Protein AF-A0A7J4DRI8-F1 (afdb_monomer_lite)

pLDDT: mean 94.23, std 5.05, range [53.59, 98.75]

Secondary structure (DSSP, 8-state):
--S-HHHHHTTS--EEEGGGGGT---SEEEE-SHHHHHHHHHTTHHHHSEEEETT---EEGGGHHHHSSHHHH-SSTTS--GGGEEE---TT-SEEEEEEE-HHHHHHHHHHHHHH-GGGGT--HHHHHHHHSGGGSEEEEEEEPSS--EEEGGGSGGGS-TT--HHHHHHHHHHHHT--SEEEE-S---S-SSSB---TTTTSTTS--TTSBPPPTHHHHHHHHHHHHHTTTSEEEEEESS---TT-SSSS--GGGTT-TTEEEEEHHHHHHHH--

Radius of gyration: 20.34 Å; chains: 1; bounding box: 46×42×57 Å

Structure (mmCIF, N/CA/C/O backbone):
data_AF-A0A7J4DRI8-F1
#
_entry.id   AF-A0A7J4DRI8-F1
#
loop_
_atom_site.group_PDB
_atom_site.id
_atom_site.type_symbol
_atom_site.label_atom_id
_atom_site.label_alt_id
_atom_site.label_comp_id
_atom_site.label_asym_id
_atom_site.label_entity_id
_atom_site.label_seq_id
_atom_site.pdbx_PDB_ins_code
_atom_site.Cartn_x
_atom_site.Cartn_y
_atom_site.Cartn_z
_atom_site.occupancy
_atom_site.B_iso_or_equiv
_atom_site.auth_seq_id
_atom_site.auth_comp_id
_atom_site.auth_asym_id
_atom_site.auth_atom_id
_atom_site.pdbx_PDB_model_num
ATOM 1 N N . MET A 1 1 ? 3.722 -10.458 14.904 1.00 53.59 1 MET A N 1
ATOM 2 C CA . MET A 1 1 ? 2.577 -9.525 14.984 1.00 53.59 1 MET A CA 1
ATOM 3 C C . MET A 1 1 ? 2.029 -9.542 16.410 1.00 53.59 1 MET A C 1
ATOM 5 O O . MET A 1 1 ? 2.140 -10.585 17.037 1.00 53.59 1 MET A O 1
ATOM 9 N N . LYS A 1 2 ? 1.518 -8.424 16.953 1.00 72.12 2 LYS A N 1
ATOM 10 C CA . LYS A 1 2 ? 0.945 -8.369 18.323 1.00 72.12 2 LYS A CA 1
ATOM 11 C C . LYS A 1 2 ? -0.463 -8.992 18.431 1.00 72.12 2 LYS A C 1
ATOM 13 O O . LYS A 1 2 ? -0.984 -9.104 19.532 1.00 72.12 2 LYS A O 1
ATOM 18 N N . TYR A 1 3 ? -1.051 -9.379 17.303 1.00 82.75 3 TYR A N 1
ATOM 19 C CA . TYR A 1 3 ? -2.418 -9.878 17.188 1.00 82.75 3 TYR A CA 1
ATOM 20 C C . TYR A 1 3 ? -2.408 -11.309 16.642 1.00 82.75 3 TYR A C 1
ATOM 22 O O . TYR A 1 3 ? -1.589 -11.617 15.770 1.00 82.75 3 TYR A O 1
ATOM 30 N N . ASP A 1 4 ? -3.314 -12.154 17.131 1.00 89.00 4 ASP A N 1
ATOM 31 C CA . ASP A 1 4 ? -3.589 -13.468 16.547 1.00 89.00 4 ASP A CA 1
ATOM 32 C C . ASP A 1 4 ? -4.646 -13.298 15.452 1.00 89.00 4 ASP A C 1
ATOM 34 O O . ASP A 1 4 ? -5.850 -13.277 15.699 1.00 89.00 4 ASP A O 1
ATOM 38 N N . LEU A 1 5 ? -4.179 -13.104 14.219 1.00 91.44 5 LEU A N 1
ATOM 39 C CA . LEU A 1 5 ? -5.068 -12.851 13.089 1.00 91.44 5 LEU A CA 1
ATOM 40 C C . LEU A 1 5 ? -5.972 -14.041 12.769 1.00 91.44 5 LEU A C 1
ATOM 42 O O . LEU A 1 5 ? -7.093 -13.828 12.319 1.00 91.44 5 LEU A O 1
ATOM 46 N N . ALA A 1 6 ? -5.513 -15.274 13.006 1.00 92.62 6 ALA A N 1
ATOM 47 C CA . ALA A 1 6 ? -6.321 -16.461 12.753 1.00 92.62 6 ALA A CA 1
ATOM 48 C C . ALA A 1 6 ? -7.507 -16.528 13.718 1.00 92.62 6 ALA A C 1
ATOM 50 O O . ALA A 1 6 ? -8.620 -16.837 13.298 1.00 92.62 6 ALA A O 1
ATOM 51 N N . GLU A 1 7 ? -7.279 -16.178 14.984 1.00 91.88 7 GLU A N 1
ATOM 52 C CA . GLU A 1 7 ? -8.345 -16.066 15.973 1.00 91.88 7 GLU A CA 1
ATOM 53 C C . GLU A 1 7 ? -9.316 -14.930 15.632 1.00 91.88 7 GLU A C 1
ATOM 55 O O . GLU A 1 7 ? -10.520 -15.108 15.734 1.00 91.88 7 GLU A O 1
ATOM 60 N N . ILE A 1 8 ? -8.846 -13.766 15.189 1.00 91.38 8 ILE A N 1
ATOM 61 C CA . ILE A 1 8 ? -9.746 -12.636 14.888 1.00 91.38 8 ILE A CA 1
ATOM 62 C C . ILE A 1 8 ? -10.597 -12.909 13.642 1.00 91.38 8 ILE A C 1
ATOM 64 O O . ILE A 1 8 ? -11.777 -12.564 13.609 1.00 91.38 8 ILE A O 1
ATOM 68 N N . HIS A 1 9 ? -10.017 -13.552 12.628 1.00 93.94 9 HIS A N 1
ATOM 69 C CA . HIS A 1 9 ? -10.683 -13.836 11.354 1.00 93.94 9 HIS A CA 1
ATOM 70 C C . HIS A 1 9 ? -11.923 -14.739 11.515 1.00 93.94 9 HIS A C 1
ATOM 72 O O . HIS A 1 9 ? -12.806 -14.744 10.665 1.00 93.94 9 HIS A O 1
ATOM 78 N N . GLN A 1 10 ? -12.072 -15.454 12.635 1.00 93.94 10 GLN A N 1
ATOM 79 C CA . GLN A 1 10 ? -13.291 -16.230 12.894 1.00 93.94 10 GLN A CA 1
ATOM 80 C C . GLN A 1 10 ? -14.537 -15.357 13.162 1.00 93.94 10 GLN A C 1
ATOM 82 O O . GLN A 1 10 ? -15.655 -15.865 13.094 1.00 93.94 10 GLN A O 1
ATOM 87 N N . PHE A 1 11 ? -14.363 -14.064 13.469 1.00 94.44 11 PHE A N 1
ATOM 88 C CA . PHE A 1 11 ? -15.454 -13.151 13.839 1.00 94.44 11 PHE A CA 1
ATOM 89 C C . PHE A 1 11 ? -15.935 -12.248 12.698 1.00 94.44 11 PHE A C 1
ATOM 91 O O . PHE A 1 11 ? -16.949 -11.569 12.843 1.00 94.44 11 PHE A O 1
ATOM 98 N N . GLY A 1 12 ? -15.238 -12.219 11.563 1.00 95.19 12 GLY A N 1
ATOM 99 C CA . GLY A 1 12 ? -15.602 -11.366 10.439 1.00 95.19 12 GLY A CA 1
ATOM 100 C C . GLY A 1 12 ? -14.539 -11.352 9.352 1.00 95.19 12 GLY A C 1
ATOM 101 O O . GLY A 1 12 ? -13.451 -11.892 9.534 1.00 95.19 12 GLY A O 1
ATOM 102 N N . LYS A 1 13 ? -14.861 -10.710 8.226 1.00 97.44 13 LYS A N 1
ATOM 103 C CA . LYS A 1 13 ? -13.933 -10.596 7.100 1.00 97.44 13 LYS A CA 1
ATOM 104 C C . LYS A 1 13 ? -12.725 -9.732 7.446 1.00 97.44 13 LYS A C 1
ATOM 106 O O . LYS A 1 13 ? -12.847 -8.713 8.129 1.00 97.44 13 LYS A O 1
ATOM 111 N N . MET A 1 14 ? -11.569 -10.094 6.908 1.00 97.50 14 MET A N 1
ATOM 112 C CA . MET A 1 14 ? -10.313 -9.390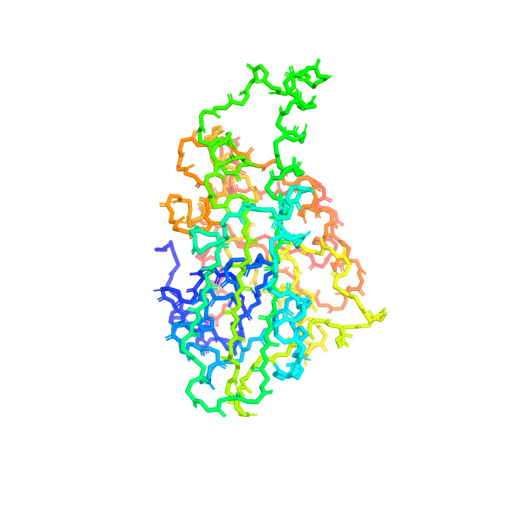 7.098 1.00 97.50 14 MET A CA 1
ATOM 113 C C . MET A 1 14 ? -9.855 -8.717 5.806 1.00 97.50 14 MET A C 1
ATOM 115 O O . MET A 1 14 ? -9.620 -9.368 4.793 1.00 97.50 14 MET A O 1
ATOM 119 N N . TYR A 1 15 ? -9.659 -7.401 5.876 1.00 98.31 15 TYR A N 1
ATOM 120 C CA . TYR A 1 15 ? -9.046 -6.608 4.816 1.00 98.31 15 TYR A CA 1
ATOM 121 C C . TYR A 1 15 ? -7.652 -6.188 5.271 1.00 98.31 15 TYR A C 1
ATOM 123 O O . TYR A 1 15 ? -7.491 -5.507 6.284 1.00 98.31 15 TYR A O 1
ATOM 131 N N . GLY A 1 16 ? -6.639 -6.631 4.534 1.00 96.88 16 GLY A N 1
ATOM 132 C CA . GLY A 1 16 ? -5.239 -6.350 4.819 1.00 96.88 16 GLY A CA 1
ATOM 133 C C . GLY A 1 16 ? -4.619 -5.394 3.818 1.00 96.88 16 GLY A C 1
ATOM 134 O O . GLY A 1 16 ? -5.166 -5.169 2.742 1.00 96.88 16 GLY A O 1
ATOM 135 N N . CYS A 1 17 ? -3.440 -4.859 4.133 1.00 96.00 17 CYS A N 1
ATOM 136 C CA . CYS A 1 17 ? -2.741 -3.973 3.208 1.00 96.00 17 CYS A CA 1
ATOM 137 C C . CYS A 1 17 ? -1.248 -4.279 3.044 1.00 96.00 17 CYS A C 1
ATOM 139 O O . CYS A 1 17 ? -0.559 -4.641 4.003 1.00 96.00 17 CYS A O 1
ATOM 141 N N . ASN A 1 18 ? -0.745 -4.057 1.825 1.00 94.44 18 ASN A N 1
ATOM 142 C CA . ASN A 1 18 ? 0.654 -4.161 1.418 1.00 94.44 18 ASN A CA 1
ATOM 143 C C . ASN A 1 18 ? 1.316 -5.466 1.906 1.00 94.44 18 ASN A C 1
ATOM 145 O O . ASN A 1 18 ? 0.883 -6.544 1.520 1.00 94.44 18 ASN A O 1
ATOM 149 N N . ALA A 1 19 ? 2.348 -5.394 2.757 1.00 95.25 19 ALA A N 1
ATOM 150 C CA . ALA A 1 19 ? 3.163 -6.542 3.168 1.00 95.25 19 ALA A CA 1
ATOM 151 C C . ALA A 1 19 ? 2.476 -7.554 4.101 1.00 95.25 19 ALA A C 1
ATOM 153 O O . ALA A 1 19 ? 3.106 -8.548 4.460 1.00 95.25 19 ALA A O 1
ATOM 154 N N . MET A 1 20 ? 1.200 -7.359 4.449 1.00 94.81 20 MET A N 1
ATOM 155 C CA . MET A 1 20 ? 0.454 -8.301 5.290 1.00 94.81 20 MET A CA 1
ATOM 156 C C . MET A 1 20 ? 0.463 -9.738 4.758 1.00 94.81 20 MET A C 1
ATOM 158 O O . MET A 1 20 ? 0.608 -10.670 5.547 1.00 94.81 20 MET A O 1
ATOM 162 N N . TYR A 1 21 ? 0.431 -9.905 3.430 1.00 95.56 21 TYR A N 1
ATOM 163 C CA . TYR A 1 21 ? 0.471 -11.207 2.747 1.00 95.56 21 TYR A CA 1
ATOM 164 C C . TYR A 1 21 ? 1.668 -12.094 3.126 1.00 95.56 21 TYR A C 1
ATOM 166 O O . TYR A 1 21 ? 1.635 -13.303 2.913 1.00 95.56 21 TYR A O 1
ATOM 174 N N . ARG A 1 22 ? 2.743 -11.501 3.663 1.00 95.00 22 ARG A N 1
ATOM 175 C CA . ARG A 1 22 ? 3.954 -12.224 4.076 1.00 95.00 22 ARG A CA 1
ATOM 176 C C . ARG A 1 22 ? 3.734 -13.057 5.334 1.00 95.00 22 ARG A C 1
ATOM 178 O O . ARG A 1 22 ? 4.410 -14.065 5.505 1.00 95.00 22 ARG A O 1
ATOM 185 N N . ASP A 1 23 ? 2.802 -12.634 6.186 1.00 92.81 23 ASP A N 1
ATOM 186 C CA . ASP A 1 23 ? 2.514 -13.285 7.464 1.00 92.81 23 ASP A CA 1
ATOM 187 C C . ASP A 1 23 ? 1.133 -13.948 7.483 1.00 92.81 23 ASP A C 1
ATOM 189 O O . ASP A 1 23 ? 0.918 -14.903 8.229 1.00 92.81 23 ASP A O 1
ATOM 193 N N . TYR A 1 24 ? 0.179 -13.415 6.714 1.00 94.81 24 TYR A N 1
ATOM 194 C CA . TYR A 1 24 ? -1.213 -13.839 6.764 1.00 94.81 24 TYR A CA 1
ATOM 195 C C . TYR A 1 24 ? -1.956 -13.525 5.465 1.00 94.81 24 TYR A C 1
ATOM 197 O O . TYR A 1 24 ? -1.719 -12.487 4.851 1.00 94.81 24 TYR A O 1
ATOM 205 N N . ALA A 1 25 ? -2.892 -14.393 5.080 1.00 96.25 25 ALA A N 1
ATOM 206 C CA . ALA A 1 25 ? -3.758 -14.199 3.920 1.00 96.25 25 ALA A CA 1
ATOM 207 C C . ALA A 1 25 ? -5.131 -13.649 4.366 1.00 96.25 25 ALA A C 1
ATOM 209 O O . ALA A 1 25 ? -5.961 -14.429 4.838 1.00 96.25 25 ALA A O 1
ATOM 210 N N . PRO A 1 26 ? -5.373 -12.324 4.285 1.00 97.19 26 PRO A N 1
ATOM 211 C CA . PRO A 1 26 ? -6.706 -11.747 4.487 1.00 97.19 26 PRO A CA 1
ATOM 212 C C . PRO A 1 26 ? -7.677 -12.151 3.362 1.00 97.19 26 PRO A C 1
ATOM 214 O O . PRO A 1 26 ? -7.239 -12.566 2.287 1.00 97.19 26 PRO A O 1
ATOM 217 N N . ASP A 1 27 ? -8.984 -11.943 3.561 1.00 98.50 27 ASP A N 1
ATOM 218 C CA . ASP A 1 27 ? -9.993 -12.133 2.503 1.00 98.50 27 ASP A CA 1
ATOM 219 C C . ASP A 1 27 ? -9.738 -11.237 1.290 1.00 98.50 27 ASP A C 1
ATOM 221 O O . ASP A 1 27 ? -10.006 -11.632 0.156 1.00 98.50 27 ASP A O 1
ATOM 225 N N . ALA A 1 28 ? -9.219 -10.031 1.530 1.00 98.50 28 ALA A N 1
ATOM 226 C CA . ALA A 1 28 ? -8.784 -9.110 0.493 1.00 98.50 28 ALA A CA 1
ATOM 227 C C . ALA A 1 28 ? -7.504 -8.374 0.902 1.00 98.50 28 ALA A C 1
ATOM 229 O O . ALA A 1 28 ? -7.372 -7.897 2.033 1.00 98.50 28 ALA A O 1
ATOM 230 N N . LEU A 1 29 ? -6.569 -8.241 -0.039 1.00 98.69 29 LEU A N 1
ATOM 231 C CA . LEU A 1 29 ? -5.332 -7.486 0.141 1.00 98.69 29 LEU A CA 1
ATOM 232 C C . LEU A 1 29 ? -5.334 -6.219 -0.720 1.00 98.69 29 LEU A C 1
ATOM 234 O O . LEU A 1 29 ? -5.434 -6.282 -1.941 1.00 98.69 29 LEU A O 1
ATOM 238 N N . ILE A 1 30 ? -5.158 -5.062 -0.093 1.00 98.44 30 ILE A N 1
ATOM 239 C CA . ILE A 1 30 ? -5.048 -3.778 -0.784 1.00 98.44 30 ILE A CA 1
ATOM 240 C C . ILE A 1 30 ? -3.584 -3.384 -0.893 1.00 98.44 30 ILE A C 1
ATOM 242 O O . ILE A 1 30 ? -2.864 -3.380 0.105 1.00 98.44 30 ILE A O 1
ATOM 246 N N . CYS A 1 31 ? -3.133 -3.007 -2.082 1.00 97.75 31 CYS A N 1
ATOM 247 C CA . CYS A 1 31 ? -1.756 -2.583 -2.281 1.00 97.75 31 CYS A CA 1
ATOM 248 C C . CYS A 1 31 ? -1.685 -1.331 -3.152 1.00 97.75 31 CYS A C 1
ATOM 250 O O . CYS A 1 31 ? -2.352 -1.244 -4.178 1.00 97.75 31 CYS A O 1
ATOM 252 N N . VAL A 1 32 ? -0.892 -0.349 -2.721 1.00 96.19 32 VAL A N 1
ATOM 253 C CA . VAL A 1 32 ? -0.817 0.968 -3.388 1.00 96.19 32 VAL A CA 1
ATOM 254 C C . VAL A 1 32 ? 0.588 1.369 -3.810 1.00 96.19 32 VAL A C 1
ATOM 256 O O . VAL A 1 32 ? 0.739 2.305 -4.587 1.00 96.19 32 VAL A O 1
ATOM 259 N N . ASP A 1 33 ? 1.611 0.706 -3.270 1.00 93.19 33 ASP A N 1
ATOM 260 C CA . ASP A 1 33 ? 3.002 0.972 -3.613 1.00 93.19 33 ASP A CA 1
ATOM 261 C C . ASP A 1 33 ? 3.399 0.111 -4.812 1.00 93.19 33 ASP A C 1
ATOM 263 O O . ASP A 1 33 ? 3.374 -1.118 -4.709 1.00 93.19 33 ASP A O 1
ATOM 267 N N . ASP A 1 34 ? 3.825 0.736 -5.911 1.00 94.31 34 ASP A N 1
ATOM 268 C CA . ASP A 1 34 ? 4.192 0.087 -7.179 1.00 94.31 34 ASP A CA 1
ATOM 269 C C . ASP A 1 34 ? 4.990 -1.201 -6.965 1.00 94.31 34 ASP A C 1
ATOM 271 O O . ASP A 1 34 ? 4.554 -2.307 -7.288 1.00 94.31 34 ASP A O 1
ATOM 275 N N . ARG A 1 35 ? 6.144 -1.074 -6.305 1.00 93.62 35 ARG A N 1
ATOM 276 C CA . ARG A 1 35 ? 7.058 -2.194 -6.047 1.00 93.62 35 ARG A CA 1
ATOM 277 C C . ARG A 1 35 ? 6.405 -3.303 -5.225 1.00 93.62 35 ARG A C 1
ATOM 279 O O . ARG A 1 35 ? 6.701 -4.473 -5.449 1.00 93.62 35 ARG A O 1
ATOM 286 N N . MET A 1 36 ? 5.543 -2.951 -4.273 1.00 95.75 36 MET A N 1
ATOM 287 C CA . MET A 1 36 ? 4.858 -3.926 -3.429 1.00 95.75 36 MET A CA 1
ATOM 288 C C . MET A 1 36 ? 3.797 -4.688 -4.226 1.00 95.75 36 MET A C 1
ATOM 290 O O . MET A 1 36 ? 3.728 -5.905 -4.098 1.00 95.75 36 MET A O 1
ATOM 294 N N . MET A 1 37 ? 3.044 -4.018 -5.105 1.00 97.69 37 MET A N 1
ATOM 295 C CA . MET A 1 37 ? 2.049 -4.672 -5.966 1.00 97.69 37 MET A CA 1
ATOM 296 C C . MET A 1 37 ? 2.707 -5.741 -6.844 1.00 97.69 37 MET A C 1
ATOM 298 O O . MET A 1 37 ? 2.262 -6.890 -6.885 1.00 97.69 37 MET A O 1
ATOM 302 N N . HIS A 1 38 ? 3.838 -5.397 -7.468 1.00 97.94 38 HIS A N 1
ATOM 303 C CA . HIS A 1 38 ? 4.623 -6.350 -8.252 1.00 97.94 38 HIS A CA 1
ATOM 304 C C . HIS A 1 38 ? 5.159 -7.507 -7.396 1.00 97.94 38 HIS A C 1
ATOM 306 O O . HIS A 1 38 ? 5.039 -8.658 -7.804 1.00 97.94 38 HIS A O 1
ATOM 312 N N . GLN A 1 39 ? 5.672 -7.247 -6.188 1.00 96.62 39 GLN A N 1
ATOM 313 C CA . GLN A 1 39 ? 6.131 -8.309 -5.279 1.00 96.62 39 GLN A CA 1
ATOM 314 C C . GLN A 1 39 ? 5.019 -9.270 -4.858 1.00 96.62 39 GLN A C 1
ATOM 316 O O . GLN A 1 39 ? 5.234 -10.484 -4.847 1.00 96.62 39 GLN A O 1
ATOM 321 N N . VAL A 1 40 ? 3.839 -8.744 -4.516 1.00 98.12 40 VAL A N 1
ATOM 322 C CA . VAL A 1 40 ? 2.671 -9.566 -4.184 1.00 98.12 40 VAL A CA 1
ATOM 323 C C . VAL A 1 40 ? 2.327 -10.451 -5.378 1.00 98.12 40 VAL A C 1
ATOM 325 O O . VAL A 1 40 ? 2.195 -11.663 -5.219 1.00 98.12 40 VAL A O 1
ATOM 328 N N . TYR A 1 41 ? 2.260 -9.888 -6.586 1.00 98.38 41 TYR A N 1
ATOM 329 C CA . TYR A 1 41 ? 1.931 -10.666 -7.779 1.00 98.38 41 TYR A CA 1
ATOM 330 C C . TYR A 1 41 ? 2.981 -11.741 -8.084 1.00 98.38 41 TYR A C 1
ATOM 332 O O . TYR A 1 41 ? 2.642 -12.899 -8.315 1.00 98.38 41 TYR A O 1
ATOM 340 N N . TRP A 1 42 ? 4.268 -11.389 -8.043 1.00 97.75 42 TRP A N 1
ATOM 341 C CA . TRP A 1 42 ? 5.367 -12.314 -8.340 1.00 97.75 42 TRP A CA 1
ATOM 342 C C . TRP A 1 42 ? 5.483 -13.463 -7.340 1.00 97.75 42 TRP A C 1
ATOM 344 O O . TRP A 1 42 ? 6.036 -14.505 -7.678 1.00 97.75 42 TRP A O 1
ATOM 354 N N . SER A 1 43 ? 4.941 -13.305 -6.131 1.00 96.94 43 SER A N 1
ATOM 355 C CA . SER A 1 43 ? 4.846 -14.402 -5.164 1.00 96.94 43 SER A CA 1
ATOM 356 C C . SER A 1 43 ? 3.797 -15.462 -5.531 1.00 96.94 43 SER A C 1
ATOM 358 O O . SER A 1 43 ? 3.746 -16.508 -4.893 1.00 96.94 43 SER A O 1
ATOM 360 N N . GLY A 1 44 ? 2.949 -15.197 -6.531 1.00 97.00 44 GLY A N 1
ATOM 361 C CA . GLY A 1 44 ? 1.792 -16.022 -6.877 1.00 97.00 44 GLY A CA 1
ATOM 362 C C . GLY A 1 44 ? 0.550 -15.726 -6.030 1.00 97.00 44 GLY A C 1
ATOM 363 O O . GLY A 1 44 ? -0.530 -16.199 -6.363 1.00 97.00 44 GLY A O 1
ATOM 364 N N . TYR A 1 45 ? 0.661 -14.898 -4.983 1.00 98.19 45 TYR A N 1
ATOM 365 C CA . TYR A 1 45 ? -0.440 -14.596 -4.062 1.00 98.19 45 TYR A CA 1
ATOM 366 C C . TYR A 1 45 ? -1.704 -14.101 -4.777 1.00 98.19 45 TYR A C 1
ATOM 368 O O . TYR A 1 45 ? -2.804 -14.568 -4.485 1.00 98.19 45 TYR A O 1
ATOM 376 N N . ALA A 1 46 ? -1.537 -13.194 -5.741 1.00 97.94 46 ALA A N 1
ATOM 377 C CA . ALA A 1 46 ? -2.637 -12.562 -6.468 1.00 97.94 46 ALA A CA 1
ATOM 378 C C . ALA A 1 46 ? -3.379 -13.497 -7.444 1.00 97.94 46 ALA A C 1
ATOM 380 O O . ALA A 1 46 ? -4.425 -13.123 -7.971 1.00 97.94 46 ALA A O 1
ATOM 381 N N . ILE A 1 47 ? -2.852 -14.701 -7.690 1.00 97.56 47 ILE A N 1
ATOM 382 C CA . ILE A 1 47 ? -3.533 -15.721 -8.496 1.00 97.56 47 ILE A CA 1
ATOM 383 C C . ILE A 1 47 ? -4.689 -16.326 -7.695 1.00 97.56 47 ILE A C 1
ATOM 385 O O . ILE A 1 47 ? -5.805 -16.454 -8.194 1.00 97.56 47 ILE A O 1
ATOM 389 N N . ASP A 1 48 ? -4.444 -16.628 -6.419 1.00 97.81 48 ASP A N 1
ATOM 390 C CA . ASP A 1 48 ? -5.397 -17.356 -5.580 1.00 97.81 48 ASP A CA 1
ATOM 391 C C . ASP A 1 48 ? -6.199 -16.452 -4.632 1.00 97.81 48 ASP A C 1
ATOM 393 O O . ASP A 1 48 ? -7.278 -16.846 -4.176 1.00 97.81 48 ASP A O 1
ATOM 397 N N . ASN A 1 49 ? -5.736 -15.226 -4.367 1.00 98.56 49 ASN A N 1
ATOM 398 C CA . ASN A 1 49 ? -6.295 -14.342 -3.337 1.00 98.56 49 ASN A CA 1
ATOM 399 C C . ASN A 1 49 ? -6.757 -12.997 -3.903 1.00 98.56 49 ASN A C 1
ATOM 401 O O . ASN A 1 49 ? -6.082 -12.406 -4.745 1.00 98.56 49 ASN A O 1
ATOM 405 N N . VAL A 1 50 ? -7.891 -12.492 -3.403 1.00 98.62 50 VAL A N 1
ATOM 406 C CA . VAL A 1 50 ? -8.472 -11.217 -3.853 1.00 98.62 50 VAL A CA 1
ATOM 407 C C . VAL A 1 50 ? -7.534 -10.066 -3.520 1.00 98.62 50 VAL A C 1
ATOM 409 O O . VAL A 1 50 ? -7.114 -9.889 -2.375 1.00 98.62 50 VAL A O 1
ATOM 412 N N . CYS A 1 51 ? -7.223 -9.270 -4.537 1.00 98.75 51 CYS A N 1
ATOM 413 C CA . CYS A 1 51 ? -6.327 -8.135 -4.438 1.00 98.75 51 CYS A CA 1
ATOM 414 C C . CYS A 1 51 ? -6.974 -6.884 -5.036 1.00 98.75 51 CYS A C 1
ATOM 416 O O . CYS A 1 51 ? -7.560 -6.944 -6.115 1.00 98.75 51 CYS A O 1
ATOM 418 N N . TYR A 1 52 ? -6.806 -5.739 -4.377 1.00 98.69 52 TYR A N 1
ATOM 419 C CA . TYR A 1 52 ? -7.145 -4.432 -4.938 1.00 98.69 52 TYR A CA 1
ATOM 420 C C . TYR A 1 52 ? -5.879 -3.594 -5.083 1.00 98.69 52 TYR A C 1
ATOM 422 O O . TYR A 1 52 ? -5.290 -3.172 -4.083 1.00 98.69 52 TYR A O 1
ATOM 430 N N . PHE A 1 53 ? -5.436 -3.394 -6.320 1.00 98.50 53 PHE A N 1
ATOM 431 C CA . PHE A 1 53 ? -4.166 -2.739 -6.633 1.00 98.50 53 PHE A CA 1
ATOM 432 C C . PHE A 1 53 ? -4.403 -1.363 -7.252 1.00 98.50 53 PHE A C 1
ATOM 434 O O . PHE A 1 53 ? -5.283 -1.198 -8.096 1.00 98.50 53 PHE A O 1
ATOM 441 N N . ARG A 1 54 ? -3.629 -0.367 -6.813 1.00 97.81 54 ARG A N 1
ATOM 442 C CA . ARG A 1 54 ? -3.641 0.975 -7.406 1.00 97.81 54 ARG A CA 1
ATOM 443 C C . ARG A 1 54 ? -3.115 0.932 -8.837 1.00 97.81 54 ARG A C 1
ATOM 445 O O . ARG A 1 54 ? -2.070 0.342 -9.080 1.00 97.81 54 ARG A O 1
ATOM 452 N N . ASP A 1 55 ? -3.813 1.619 -9.738 1.00 95.69 55 ASP A N 1
ATOM 453 C CA . ASP A 1 55 ? -3.390 1.873 -11.120 1.00 95.69 55 ASP A CA 1
ATOM 454 C C . ASP A 1 55 ? -2.886 0.612 -11.860 1.00 95.69 55 ASP A C 1
ATOM 456 O O . ASP A 1 55 ? -1.998 0.671 -12.710 1.00 95.69 55 ASP A O 1
ATOM 460 N N . TRP A 1 56 ? -3.479 -0.555 -11.572 1.00 97.38 56 TRP A N 1
ATOM 461 C CA . TRP A 1 56 ? -3.036 -1.856 -12.090 1.00 97.38 56 TRP A CA 1
ATOM 462 C C . TRP A 1 56 ? -3.550 -2.104 -13.513 1.00 97.38 56 TRP A C 1
ATOM 464 O O . TRP A 1 56 ? -4.369 -2.986 -13.784 1.00 97.38 56 TRP A O 1
ATOM 474 N N . HIS A 1 57 ? -3.096 -1.271 -14.446 1.00 94.62 57 HIS A N 1
ATOM 475 C CA . HIS A 1 57 ? -3.565 -1.262 -15.827 1.00 94.62 57 HIS A CA 1
ATOM 476 C C . HIS A 1 57 ? -2.839 -2.290 -16.686 1.00 94.62 57 HIS A C 1
ATOM 478 O O . HIS A 1 57 ? -1.654 -2.150 -16.991 1.00 94.62 57 HIS A O 1
ATOM 484 N N . ARG A 1 58 ? -3.587 -3.313 -17.110 1.00 97.00 58 ARG A N 1
ATOM 485 C CA . ARG A 1 58 ? -3.115 -4.346 -18.036 1.00 97.00 58 ARG A CA 1
ATOM 486 C C . ARG A 1 58 ? -2.956 -3.739 -19.433 1.00 97.00 58 ARG A C 1
ATOM 488 O O . ARG A 1 58 ? -3.863 -3.097 -19.960 1.00 97.00 58 ARG A O 1
ATOM 495 N N . MET A 1 59 ? -1.774 -3.928 -20.003 1.00 97.88 59 MET A N 1
ATOM 496 C CA . MET A 1 59 ? -1.341 -3.448 -21.309 1.00 97.88 59 MET A CA 1
ATOM 497 C C . MET A 1 59 ? -1.083 -4.643 -22.230 1.00 97.88 59 MET A C 1
ATOM 499 O O . MET A 1 59 ? -0.570 -5.665 -21.769 1.00 97.88 59 MET A O 1
ATOM 503 N N . PRO A 1 60 ? -1.389 -4.530 -23.532 1.00 98.12 60 PRO A N 1
ATOM 504 C CA . PRO A 1 60 ? -1.165 -5.609 -24.487 1.00 98.12 60 PRO A CA 1
ATOM 505 C C . PRO A 1 60 ? 0.336 -5.804 -24.745 1.00 98.12 60 PRO A C 1
ATOM 507 O O . PRO A 1 60 ? 1.095 -4.832 -24.773 1.00 98.12 60 PRO A O 1
ATOM 510 N N . ALA A 1 61 ? 0.777 -7.047 -24.951 1.00 98.12 61 ALA A N 1
ATOM 511 C CA . ALA A 1 61 ? 2.188 -7.408 -25.112 1.00 98.12 61 ALA A CA 1
ATOM 512 C C . ALA A 1 61 ? 2.925 -6.613 -26.201 1.00 98.12 61 ALA A C 1
ATOM 514 O O . ALA A 1 61 ? 4.124 -6.373 -26.085 1.00 98.12 61 ALA A O 1
ATOM 515 N N . GLU A 1 62 ? 2.220 -6.192 -27.247 1.00 97.75 62 GLU A N 1
ATOM 516 C CA . GLU A 1 62 ? 2.745 -5.400 -28.359 1.00 97.75 62 GLU A CA 1
ATOM 517 C C . GLU A 1 62 ? 3.252 -4.021 -27.912 1.00 97.75 62 GLU A C 1
ATOM 519 O O . GLU A 1 62 ? 4.099 -3.429 -28.578 1.00 97.75 62 GLU A O 1
ATOM 524 N N . ALA A 1 63 ? 2.770 -3.507 -26.776 1.00 97.94 63 ALA A N 1
ATOM 525 C CA . ALA A 1 63 ? 3.237 -2.247 -26.208 1.00 97.94 63 ALA A CA 1
ATOM 526 C C . ALA A 1 63 ? 4.588 -2.377 -25.480 1.00 97.94 63 ALA A C 1
ATOM 528 O O . ALA A 1 63 ? 5.223 -1.356 -25.214 1.00 97.94 63 ALA A O 1
ATOM 529 N N . TYR A 1 64 ? 5.041 -3.596 -25.160 1.00 97.75 64 TYR A N 1
ATOM 530 C CA . TYR A 1 64 ? 6.201 -3.830 -24.293 1.00 97.75 64 TYR A CA 1
ATOM 531 C C . TYR A 1 64 ? 7.470 -3.169 -24.832 1.00 97.75 64 TYR A C 1
ATOM 533 O O . TYR A 1 64 ? 8.037 -2.305 -24.170 1.00 97.75 64 TYR A O 1
ATOM 541 N N . ASP A 1 65 ? 7.861 -3.481 -26.069 1.00 96.00 65 ASP A N 1
ATOM 542 C CA . ASP A 1 65 ? 9.106 -2.965 -26.656 1.00 96.00 65 ASP A CA 1
ATOM 543 C C . ASP A 1 65 ? 9.081 -1.443 -26.858 1.00 96.00 65 ASP A C 1
ATOM 545 O O . ASP A 1 65 ? 10.130 -0.819 -26.980 1.00 96.00 65 ASP A O 1
ATOM 549 N N . THR A 1 66 ? 7.892 -0.828 -26.901 1.00 95.38 66 THR A N 1
ATOM 550 C CA . THR A 1 66 ? 7.743 0.634 -27.003 1.00 95.38 66 THR A CA 1
ATOM 551 C C . THR A 1 66 ? 7.863 1.313 -25.640 1.00 95.38 66 THR A C 1
ATOM 553 O O . THR A 1 66 ? 8.398 2.413 -25.548 1.00 95.38 66 THR A O 1
ATOM 556 N N . LEU A 1 67 ? 7.364 0.673 -24.580 1.00 95.62 67 LEU A N 1
ATOM 557 C CA . LEU A 1 67 ? 7.351 1.235 -23.228 1.00 95.62 67 LEU A CA 1
ATOM 558 C C . LEU A 1 67 ? 8.632 0.931 -22.446 1.00 95.62 67 LEU A C 1
ATOM 560 O O . LEU A 1 67 ? 9.012 1.702 -21.567 1.00 95.62 67 LEU A O 1
ATOM 564 N N . VAL A 1 68 ? 9.313 -0.168 -22.762 1.00 96.69 68 VAL A N 1
ATOM 565 C CA . VAL A 1 68 ? 10.518 -0.629 -22.064 1.00 96.69 68 VAL A CA 1
ATOM 566 C C . VAL A 1 68 ? 11.745 -0.255 -22.889 1.00 96.69 68 VAL A C 1
ATOM 568 O O . VAL A 1 68 ? 12.342 -1.082 -23.573 1.00 96.69 68 VAL A O 1
ATOM 571 N N . GLN A 1 69 ? 12.094 1.030 -22.854 1.00 95.94 69 GLN A N 1
ATOM 572 C CA . GLN A 1 69 ? 13.228 1.595 -23.586 1.00 95.94 69 GLN A CA 1
ATOM 573 C C . GLN A 1 69 ? 14.078 2.497 -22.676 1.00 95.94 69 GLN A C 1
ATOM 575 O O . GLN A 1 69 ? 13.564 3.007 -21.675 1.00 95.94 69 GLN A O 1
ATOM 580 N N . PRO A 1 70 ? 15.358 2.755 -23.015 1.00 96.31 70 PRO A N 1
ATOM 581 C CA . PRO A 1 70 ? 16.219 3.690 -22.284 1.00 96.31 70 PRO A CA 1
ATOM 582 C C . PRO A 1 70 ? 15.578 5.041 -21.971 1.00 96.31 70 PRO A C 1
ATOM 584 O O . PRO A 1 70 ? 15.670 5.521 -20.844 1.00 96.31 70 PRO A O 1
ATOM 587 N N . GLN A 1 71 ? 14.846 5.604 -22.930 1.00 94.50 71 GLN A N 1
ATOM 588 C CA . GLN A 1 71 ? 14.173 6.901 -22.829 1.00 94.50 71 GLN A CA 1
ATOM 589 C C . GLN A 1 71 ? 13.060 6.927 -21.773 1.00 94.50 71 GLN A C 1
ATOM 591 O O . GLN A 1 71 ? 12.656 7.996 -21.319 1.00 94.50 71 GLN A O 1
ATOM 596 N N . THR A 1 72 ? 12.550 5.761 -21.369 1.00 93.88 72 THR A N 1
ATOM 597 C CA . THR A 1 72 ? 11.555 5.657 -20.298 1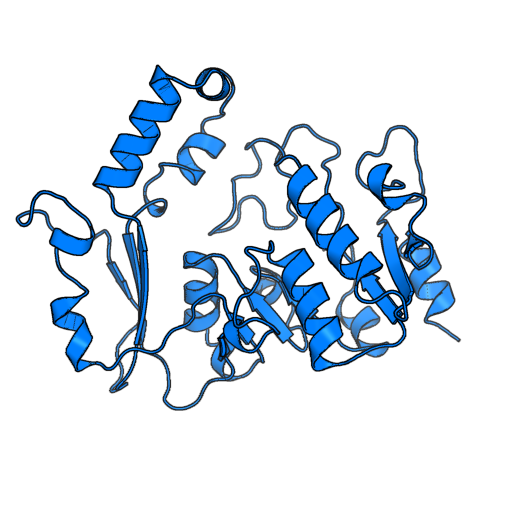.00 93.88 72 THR A CA 1
ATOM 598 C C . THR A 1 72 ? 12.183 5.918 -18.930 1.00 93.88 72 THR A C 1
ATOM 600 O O . THR A 1 72 ? 11.493 6.387 -18.029 1.00 93.88 72 THR A O 1
ATOM 603 N N . LEU A 1 73 ? 13.483 5.647 -18.766 1.00 95.44 73 LEU A N 1
ATOM 604 C CA . LEU A 1 73 ? 14.208 5.778 -17.498 1.00 95.44 73 LEU A CA 1
ATOM 605 C C . LEU A 1 73 ? 15.202 6.938 -17.463 1.00 95.44 73 LEU A C 1
ATOM 607 O O . LEU A 1 73 ? 15.475 7.462 -16.377 1.00 95.44 73 LEU A O 1
ATOM 611 N N . TYR A 1 74 ? 15.729 7.317 -18.623 1.00 96.62 74 TYR A N 1
ATOM 612 C CA . TYR A 1 74 ? 16.835 8.246 -18.766 1.00 96.62 74 TYR A CA 1
ATOM 613 C C . TYR A 1 74 ? 16.570 9.288 -19.854 1.00 96.62 74 TYR A C 1
ATOM 615 O O . TYR A 1 74 ? 15.998 8.980 -20.896 1.00 96.62 74 TYR A O 1
ATOM 623 N N . ASP A 1 75 ? 17.084 10.499 -19.657 1.00 95.81 75 ASP A N 1
ATOM 624 C CA . ASP A 1 75 ? 17.134 11.535 -20.692 1.00 95.81 75 ASP A CA 1
ATOM 625 C C . ASP A 1 75 ? 18.144 11.163 -21.803 1.00 95.81 75 ASP A C 1
ATOM 627 O O . ASP A 1 75 ? 17.975 11.547 -22.961 1.00 95.81 75 ASP A O 1
ATOM 631 N N . ASP A 1 76 ? 19.190 10.394 -21.464 1.00 95.50 76 ASP A N 1
ATOM 632 C CA . ASP A 1 76 ? 20.166 9.846 -22.416 1.00 95.50 76 ASP A CA 1
ATOM 633 C C . ASP A 1 76 ? 19.711 8.467 -22.942 1.00 95.50 76 ASP A C 1
ATOM 635 O O . ASP A 1 76 ? 19.754 7.484 -22.194 1.00 95.50 76 ASP A O 1
ATOM 639 N N . PRO A 1 77 ? 19.337 8.351 -24.232 1.00 94.31 77 PRO A N 1
ATOM 640 C CA . PRO A 1 77 ? 18.825 7.115 -24.821 1.00 94.31 77 PRO A CA 1
ATOM 641 C C . PRO A 1 77 ? 19.876 6.006 -24.979 1.00 94.31 77 PRO A C 1
ATOM 643 O O . PRO A 1 77 ? 19.530 4.903 -25.393 1.00 94.31 77 PRO A O 1
ATOM 646 N N . THR A 1 78 ? 21.158 6.290 -24.735 1.00 95.50 78 THR A N 1
ATOM 647 C CA . THR A 1 78 ? 22.253 5.322 -24.913 1.00 95.50 78 THR A CA 1
ATOM 648 C C . THR A 1 78 ? 22.566 4.521 -23.652 1.00 95.50 78 THR A C 1
ATOM 650 O O . THR A 1 78 ? 23.358 3.579 -23.709 1.00 95.50 78 THR A O 1
ATOM 653 N N . LYS A 1 79 ? 21.960 4.884 -22.515 1.00 94.75 79 LYS A N 1
ATOM 654 C CA . LYS A 1 79 ? 22.162 4.188 -21.244 1.00 94.75 79 LYS A CA 1
ATOM 655 C C . LYS A 1 79 ? 21.514 2.804 -21.262 1.00 94.75 79 LYS A C 1
ATOM 657 O O . LYS A 1 79 ? 20.393 2.629 -21.733 1.00 94.75 79 LYS A O 1
ATOM 662 N N . ASP A 1 80 ? 22.234 1.843 -20.695 1.00 93.75 80 ASP A N 1
ATOM 663 C CA . ASP A 1 80 ? 21.714 0.510 -20.411 1.00 93.75 80 ASP A CA 1
ATOM 664 C C . ASP A 1 80 ? 20.639 0.579 -19.313 1.00 93.75 80 ASP A C 1
ATOM 666 O O . ASP A 1 80 ? 20.784 1.323 -18.338 1.00 93.75 80 ASP A O 1
ATOM 670 N N . ILE A 1 81 ? 19.565 -0.188 -19.490 1.00 94.69 81 ILE A N 1
ATOM 671 C CA . ILE A 1 81 ? 18.439 -0.287 -18.557 1.00 94.69 81 ILE A CA 1
ATOM 672 C C . ILE A 1 81 ? 18.357 -1.644 -17.864 1.00 94.69 81 ILE A C 1
ATOM 674 O O . ILE A 1 81 ? 17.534 -1.791 -16.963 1.00 94.69 81 ILE A O 1
ATOM 678 N N . ASP A 1 82 ? 19.175 -2.631 -18.240 1.00 91.44 82 ASP A N 1
ATOM 679 C CA . ASP A 1 82 ? 19.010 -4.019 -17.790 1.00 91.44 82 ASP A CA 1
ATOM 680 C C . ASP A 1 82 ? 19.079 -4.151 -16.260 1.00 91.44 82 ASP A C 1
ATOM 682 O O . ASP A 1 82 ? 18.356 -4.942 -15.658 1.00 91.44 82 ASP A O 1
ATOM 686 N N . ASN A 1 83 ? 19.881 -3.318 -15.591 1.00 93.44 83 ASN A N 1
ATOM 687 C CA . ASN A 1 83 ? 19.971 -3.283 -14.126 1.00 93.44 83 ASN A CA 1
ATOM 688 C C . ASN A 1 83 ? 18.851 -2.477 -13.432 1.00 93.44 83 ASN A C 1
ATOM 690 O O . ASN A 1 83 ? 18.845 -2.370 -12.203 1.00 93.44 83 ASN A O 1
ATOM 694 N N . LYS A 1 84 ? 17.928 -1.895 -14.201 1.00 96.06 84 LYS A N 1
ATOM 695 C CA . LYS A 1 84 ? 16.788 -1.087 -13.744 1.00 96.06 84 LYS A CA 1
ATOM 696 C C . LYS A 1 84 ? 15.436 -1.627 -14.194 1.00 96.06 84 LYS A C 1
ATOM 698 O O . LYS A 1 84 ? 14.419 -1.028 -13.848 1.00 96.06 84 LYS A O 1
ATOM 703 N N . VAL A 1 85 ? 15.406 -2.743 -14.917 1.00 97.06 85 VAL A N 1
ATOM 704 C CA . VAL A 1 85 ? 14.176 -3.436 -15.303 1.00 97.06 85 VAL A CA 1
ATOM 705 C C . VAL A 1 85 ? 14.007 -4.678 -14.434 1.00 97.06 85 VAL A C 1
ATOM 707 O O . VAL A 1 85 ? 14.808 -5.608 -14.475 1.00 97.06 85 VAL A O 1
ATOM 710 N N . TYR A 1 86 ? 12.936 -4.702 -13.648 1.00 96.81 86 TYR A N 1
ATOM 711 C CA . TYR A 1 86 ? 12.566 -5.818 -12.785 1.00 96.81 86 TYR A CA 1
ATOM 712 C C . TYR A 1 86 ? 11.305 -6.467 -13.348 1.00 96.81 86 TYR A C 1
ATOM 714 O O . TYR A 1 86 ? 10.232 -5.866 -13.323 1.00 96.81 86 TYR A O 1
ATOM 722 N N . VAL A 1 87 ? 11.431 -7.683 -13.877 1.00 97.81 87 VAL A N 1
ATOM 723 C CA . VAL A 1 87 ? 10.362 -8.337 -14.639 1.00 97.81 87 VAL A CA 1
ATOM 724 C C . VAL A 1 87 ? 10.265 -9.824 -14.305 1.00 97.81 87 VAL A C 1
ATOM 726 O O . VAL A 1 87 ? 11.286 -10.496 -14.145 1.00 97.81 87 VAL A O 1
ATOM 729 N N . ASN A 1 88 ? 9.044 -10.350 -14.182 1.00 97.81 88 ASN A N 1
ATOM 730 C CA . ASN A 1 88 ? 8.823 -11.797 -14.104 1.00 97.81 88 ASN A CA 1
ATOM 731 C C . ASN A 1 88 ? 8.896 -12.444 -15.502 1.00 97.81 88 ASN A C 1
ATOM 733 O O . ASN A 1 88 ? 8.775 -11.756 -16.516 1.00 97.81 88 ASN A O 1
ATOM 737 N N . PRO A 1 89 ? 9.076 -13.771 -15.604 1.00 97.00 89 PRO A N 1
ATOM 738 C CA . PRO A 1 89 ? 9.044 -14.443 -16.897 1.00 97.00 89 PRO A CA 1
ATOM 739 C C . PRO A 1 89 ? 7.717 -14.218 -17.640 1.00 97.00 89 PRO A C 1
ATOM 741 O O . PRO A 1 89 ? 6.637 -14.215 -17.044 1.00 97.00 89 PRO A O 1
ATOM 744 N N . ARG A 1 90 ? 7.789 -14.038 -18.965 1.00 96.31 90 ARG A N 1
ATOM 745 C CA . ARG A 1 90 ? 6.593 -13.829 -19.795 1.00 96.31 90 ARG A CA 1
ATOM 746 C C . ARG A 1 90 ? 5.701 -15.064 -19.861 1.00 96.31 90 ARG A C 1
ATOM 748 O O . ARG A 1 90 ? 4.490 -14.916 -19.877 1.00 96.31 90 ARG A O 1
ATOM 755 N N . ASP A 1 91 ? 6.280 -16.261 -19.931 1.00 93.06 91 ASP A N 1
ATOM 756 C CA . ASP A 1 91 ? 5.567 -17.552 -19.929 1.00 93.06 91 ASP A CA 1
ATOM 757 C C . ASP A 1 91 ? 4.351 -17.631 -20.876 1.00 93.06 91 ASP A C 1
ATOM 759 O O . ASP A 1 91 ? 3.327 -18.218 -20.547 1.00 93.06 91 ASP A O 1
ATOM 763 N N . GLY A 1 92 ? 4.447 -17.016 -22.060 1.00 93.50 92 GLY A N 1
ATOM 764 C CA . GLY A 1 92 ? 3.368 -17.013 -23.057 1.00 93.50 92 GLY A CA 1
ATOM 765 C C . GLY A 1 92 ? 2.220 -16.031 -22.792 1.00 93.50 92 GLY A C 1
ATOM 766 O O . GLY A 1 92 ? 1.318 -15.945 -23.620 1.00 93.50 92 GLY A O 1
ATOM 767 N N . ARG A 1 93 ? 2.272 -15.254 -21.705 1.00 96.62 93 ARG A N 1
ATOM 768 C CA . ARG A 1 93 ? 1.262 -14.248 -21.349 1.00 96.62 93 ARG A CA 1
ATOM 769 C C . ARG A 1 93 ? 1.164 -13.144 -22.410 1.00 96.62 93 ARG A C 1
ATOM 771 O O . ARG A 1 93 ? 2.175 -12.718 -22.994 1.00 96.62 93 ARG A O 1
ATOM 778 N 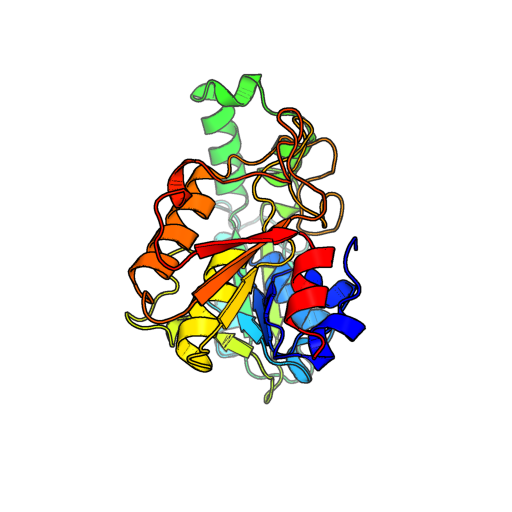N . SER A 1 94 ? -0.063 -12.688 -22.653 1.00 97.75 94 SER A N 1
ATOM 779 C CA . SER A 1 94 ? -0.404 -11.676 -23.664 1.00 97.75 94 SER A CA 1
ATOM 780 C C . SER A 1 94 ? -0.517 -10.258 -23.119 1.00 97.75 94 SER A C 1
ATOM 782 O O . SER A 1 94 ? -0.602 -9.318 -23.905 1.00 97.75 94 SER A O 1
ATOM 784 N N . GLU A 1 95 ? -0.510 -10.087 -21.800 1.00 98.56 95 GLU A N 1
ATOM 785 C CA . GLU A 1 95 ? -0.676 -8.790 -21.153 1.00 98.56 95 GLU A CA 1
ATOM 786 C C . GLU A 1 95 ? 0.366 -8.587 -20.053 1.00 98.56 95 GLU A C 1
ATOM 788 O O . GLU A 1 95 ? 0.869 -9.543 -19.452 1.00 98.56 95 GLU A O 1
ATOM 793 N N . PHE A 1 96 ? 0.684 -7.327 -19.776 1.00 98.62 96 PHE A N 1
ATOM 794 C CA . PHE A 1 96 ? 1.560 -6.942 -18.678 1.00 98.62 96 PHE A CA 1
ATOM 795 C C . PHE A 1 96 ? 1.089 -5.661 -17.994 1.00 98.62 96 PHE A C 1
ATOM 797 O O . PHE A 1 96 ? 0.365 -4.864 -18.574 1.00 98.62 96 PHE A O 1
ATOM 804 N N . VAL A 1 97 ? 1.537 -5.443 -16.765 1.00 98.56 97 VAL A N 1
ATOM 805 C CA . VAL A 1 97 ? 1.430 -4.165 -16.052 1.00 98.56 97 VAL A CA 1
ATOM 806 C C . VAL A 1 97 ? 2.829 -3.603 -15.873 1.00 98.56 97 VAL A C 1
ATOM 808 O O . VAL A 1 97 ? 3.757 -4.363 -15.593 1.00 98.56 97 VAL A O 1
ATOM 811 N N . ILE A 1 98 ? 2.984 -2.289 -16.027 1.00 98.12 98 ILE A N 1
ATOM 812 C CA . ILE A 1 98 ? 4.250 -1.579 -15.847 1.00 98.12 98 ILE A CA 1
ATOM 813 C C . ILE A 1 98 ? 4.060 -0.382 -14.920 1.00 98.12 98 ILE A C 1
ATOM 815 O O . ILE A 1 98 ? 3.209 0.470 -15.160 1.00 98.12 98 ILE A O 1
ATOM 819 N N . HIS A 1 99 ? 4.913 -0.293 -13.907 1.00 97.19 99 HIS A N 1
ATOM 820 C CA . HIS A 1 99 ? 5.099 0.905 -13.099 1.00 97.19 99 HIS A CA 1
ATOM 821 C C . HIS A 1 99 ? 6.563 1.311 -13.127 1.00 97.19 99 HIS A C 1
ATOM 823 O O . HIS A 1 99 ? 7.451 0.476 -13.321 1.00 97.19 99 HIS A O 1
ATOM 829 N N . GLY A 1 100 ? 6.847 2.590 -12.918 1.00 93.94 100 GLY A N 1
ATOM 830 C CA . GLY A 1 100 ? 8.230 3.012 -12.900 1.00 93.94 100 GLY A CA 1
ATOM 831 C C . GLY A 1 100 ? 8.458 4.464 -12.560 1.00 93.94 100 GLY A C 1
ATOM 832 O O . GLY A 1 100 ? 7.575 5.311 -12.654 1.00 93.94 100 GLY A O 1
ATOM 833 N N . GLN A 1 101 ? 9.703 4.727 -12.193 1.00 95.06 101 GLN A N 1
ATOM 834 C CA . GLN A 1 101 ? 10.190 6.041 -11.821 1.00 95.06 101 GLN A CA 1
ATOM 835 C C . GLN A 1 101 ? 11.522 6.292 -12.530 1.00 95.06 101 GLN A C 1
ATOM 837 O O . GLN A 1 101 ? 12.465 5.506 -12.405 1.00 95.06 101 GLN A O 1
ATOM 842 N N . GLN A 1 102 ? 11.600 7.407 -13.259 1.00 95.75 102 GLN A N 1
ATOM 843 C CA . GLN A 1 102 ? 12.798 7.807 -13.999 1.00 95.75 102 GLN A CA 1
ATOM 844 C C . GLN A 1 102 ? 13.993 8.046 -13.078 1.00 95.75 102 GLN A C 1
ATOM 846 O O . GLN A 1 102 ? 13.875 8.713 -12.047 1.00 95.75 102 GLN A O 1
ATOM 851 N N . VAL A 1 103 ? 15.165 7.569 -13.497 1.00 95.88 103 VAL A N 1
ATOM 852 C CA . VAL A 1 103 ? 16.412 7.679 -12.731 1.00 95.88 103 VAL A CA 1
ATOM 853 C C . VAL A 1 103 ? 16.867 9.130 -12.648 1.00 95.88 103 VAL A C 1
ATOM 855 O O . VAL A 1 103 ? 17.179 9.619 -11.561 1.00 95.88 103 VAL A O 1
ATOM 858 N N . ASP A 1 104 ? 16.842 9.841 -13.776 1.00 95.06 104 ASP A N 1
ATOM 859 C CA . ASP A 1 104 ? 17.280 11.237 -13.827 1.00 95.06 104 ASP A CA 1
ATOM 860 C C . ASP A 1 104 ? 16.338 12.135 -12.994 1.00 95.06 104 ASP A C 1
ATOM 862 O O . ASP A 1 104 ? 16.800 12.998 -12.251 1.00 95.06 104 ASP A O 1
ATOM 866 N N . ARG A 1 105 ? 15.030 11.831 -12.948 1.00 95.50 105 ARG A N 1
ATOM 867 C CA . ARG A 1 105 ? 14.068 12.540 -12.076 1.00 95.50 105 ARG A CA 1
ATOM 868 C C . ARG A 1 105 ? 14.326 12.324 -10.589 1.00 95.50 105 ARG A C 1
ATOM 870 O O . ARG A 1 105 ? 14.164 13.259 -9.807 1.00 95.50 105 ARG A O 1
ATOM 877 N N . VAL A 1 106 ? 14.736 11.124 -10.176 1.00 95.88 106 VAL A N 1
ATOM 878 C CA . VAL A 1 106 ? 15.144 10.880 -8.781 1.00 95.88 106 VAL A CA 1
ATOM 879 C C . VAL A 1 106 ? 16.433 11.634 -8.447 1.00 95.88 106 VAL A C 1
ATOM 881 O O . VAL A 1 106 ? 16.556 12.175 -7.345 1.00 95.88 106 VAL A O 1
ATOM 884 N N . ALA A 1 107 ? 17.378 11.727 -9.386 1.00 94.50 107 ALA A N 1
ATOM 885 C CA . ALA A 1 107 ? 18.599 12.511 -9.208 1.00 94.50 107 ALA A CA 1
ATOM 886 C C . ALA A 1 107 ? 18.311 14.022 -9.092 1.00 94.50 107 ALA A C 1
ATOM 888 O O . ALA A 1 107 ? 18.842 14.682 -8.190 1.00 94.50 107 ALA A O 1
ATOM 889 N N . ASP A 1 108 ? 17.417 14.550 -9.931 1.00 94.81 108 ASP A N 1
ATOM 890 C CA . ASP A 1 108 ? 16.934 15.933 -9.863 1.00 94.81 108 ASP A CA 1
ATOM 891 C C . ASP A 1 108 ? 16.256 16.206 -8.516 1.00 94.81 108 ASP A C 1
ATOM 893 O O . ASP A 1 108 ? 16.590 17.170 -7.824 1.00 94.81 108 ASP A O 1
ATOM 897 N N . PHE A 1 109 ? 15.350 15.317 -8.095 1.0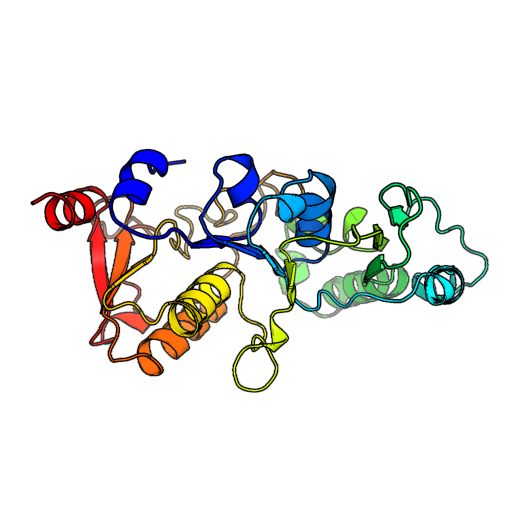0 93.81 109 PHE A N 1
ATOM 898 C CA . PHE A 1 109 ? 14.654 15.418 -6.814 1.00 93.81 109 PHE A CA 1
ATOM 899 C C . PHE A 1 109 ? 15.631 15.422 -5.634 1.00 93.81 109 PHE A C 1
ATOM 901 O O . PHE A 1 109 ? 15.540 16.275 -4.750 1.00 93.81 109 PHE A O 1
ATOM 908 N N . LYS A 1 110 ? 16.628 14.528 -5.644 1.00 94.50 110 LYS A N 1
ATOM 909 C CA . LYS A 1 110 ? 17.691 14.483 -4.630 1.00 94.50 110 LYS A CA 1
ATOM 910 C C . LYS A 1 110 ? 18.436 15.810 -4.529 1.00 94.50 110 LYS A C 1
ATOM 912 O O . LYS A 1 110 ? 18.692 16.284 -3.421 1.00 94.50 110 LYS A O 1
ATOM 917 N N . THR A 1 111 ? 18.794 16.391 -5.671 1.00 94.62 111 THR A N 1
ATOM 918 C CA . THR A 1 111 ? 19.486 17.684 -5.748 1.00 94.62 111 THR A CA 1
ATOM 919 C C . THR A 1 111 ? 18.600 18.795 -5.196 1.00 94.62 111 THR A C 1
ATOM 921 O O . THR A 1 111 ? 19.011 19.517 -4.288 1.00 94.62 111 THR A O 1
ATOM 924 N N . HIS A 1 112 ? 17.343 18.848 -5.636 1.00 93.25 112 HIS A N 1
ATOM 925 C CA . HIS A 1 112 ? 16.376 19.842 -5.191 1.00 93.25 112 HIS A CA 1
ATOM 926 C C . HIS A 1 112 ? 16.156 19.816 -3.673 1.00 93.25 112 HIS A C 1
ATOM 928 O O . HIS A 1 112 ? 16.229 20.869 -3.037 1.00 93.25 112 HIS A O 1
ATOM 934 N N . ILE A 1 113 ? 15.948 18.637 -3.066 1.00 9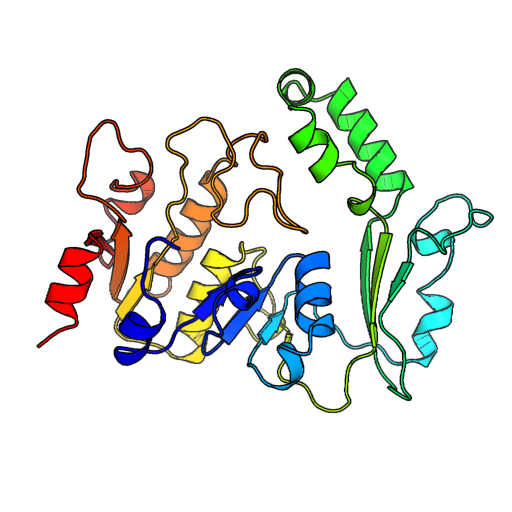2.44 113 ILE A N 1
ATOM 935 C CA . ILE A 1 113 ? 15.794 18.522 -1.605 1.00 92.44 113 ILE A CA 1
ATOM 936 C C . ILE A 1 113 ? 17.046 19.070 -0.910 1.00 92.44 113 ILE A C 1
ATOM 938 O O . ILE A 1 113 ? 16.921 19.887 0.003 1.00 92.44 113 ILE A O 1
ATOM 942 N N . LYS A 1 114 ? 18.247 18.655 -1.339 1.00 93.12 114 LYS A N 1
ATOM 943 C CA . LYS A 1 114 ? 19.514 19.072 -0.714 1.00 93.12 114 LYS A CA 1
ATOM 944 C C . LYS A 1 114 ? 19.733 20.582 -0.745 1.00 93.12 114 LYS A C 1
ATOM 946 O O . LYS A 1 114 ? 20.273 21.125 0.216 1.00 93.12 114 LYS A O 1
ATOM 951 N N . GLU A 1 115 ? 19.343 21.241 -1.830 1.00 93.38 115 GLU A N 1
ATOM 952 C CA . GLU A 1 115 ? 19.585 22.671 -2.029 1.00 93.38 115 GLU A CA 1
ATOM 953 C C . GLU A 1 115 ? 18.506 23.556 -1.404 1.00 93.38 115 GLU A C 1
ATOM 955 O O . GLU A 1 115 ? 18.813 24.629 -0.884 1.00 93.38 115 GLU A O 1
ATOM 960 N N . THR A 1 116 ? 17.245 23.123 -1.445 1.00 88.88 116 THR A N 1
ATOM 961 C CA . THR A 1 116 ? 16.105 24.012 -1.172 1.00 88.88 116 THR A CA 1
ATOM 962 C C . THR A 1 116 ? 15.369 23.699 0.122 1.00 88.88 116 THR A C 1
ATOM 964 O O . THR A 1 116 ? 14.727 24.582 0.693 1.00 88.88 116 THR A O 1
ATOM 967 N N . MET A 1 117 ? 15.459 22.466 0.625 1.00 88.19 117 MET A N 1
ATOM 968 C CA . MET A 1 117 ? 14.626 22.030 1.737 1.00 88.19 117 MET A CA 1
ATOM 969 C C . MET A 1 117 ? 15.436 21.907 3.023 1.00 88.19 117 MET A C 1
ATOM 971 O O . MET A 1 117 ? 16.383 21.129 3.125 1.00 88.19 117 MET A O 1
ATOM 975 N N . ALA A 1 118 ? 14.987 22.597 4.074 1.00 89.50 118 ALA A N 1
ATOM 976 C CA . ALA A 1 118 ? 15.554 22.443 5.416 1.00 89.50 118 ALA A CA 1
ATOM 977 C C . ALA A 1 118 ? 15.508 20.982 5.908 1.00 89.50 118 ALA A C 1
ATOM 979 O O . ALA A 1 118 ? 16.374 20.574 6.682 1.00 89.50 118 ALA A O 1
ATOM 980 N N . VAL A 1 119 ? 14.547 20.190 5.404 1.00 84.19 119 VAL A N 1
ATOM 981 C CA . VAL A 1 119 ? 14.404 18.762 5.720 1.00 84.19 119 VAL A CA 1
ATOM 982 C C . VAL A 1 119 ? 15.664 17.961 5.376 1.00 84.19 119 VAL A C 1
ATOM 984 O O . VAL A 1 119 ? 16.002 17.036 6.104 1.00 84.19 119 VAL A O 1
ATOM 987 N N . ALA A 1 120 ? 16.429 18.352 4.347 1.00 88.94 120 ALA A N 1
ATOM 988 C CA . ALA A 1 120 ? 17.644 17.640 3.944 1.00 88.94 120 ALA A CA 1
ATOM 989 C C . ALA A 1 120 ? 18.660 17.496 5.083 1.00 88.94 120 ALA A C 1
ATOM 991 O O . ALA A 1 120 ? 19.378 16.502 5.144 1.00 88.94 120 ALA A O 1
ATOM 992 N N . LYS A 1 121 ? 18.716 18.488 5.983 1.00 89.69 121 LYS A N 1
ATOM 993 C CA . LYS A 1 121 ? 19.652 18.522 7.116 1.00 89.69 121 LYS A CA 1
ATOM 994 C C . LYS A 1 121 ? 19.260 17.583 8.251 1.00 89.69 121 LYS A C 1
ATOM 996 O O . LYS A 1 121 ? 20.087 17.339 9.123 1.00 89.69 121 LYS A O 1
ATOM 1001 N N . ILE A 1 122 ? 18.014 17.115 8.264 1.00 91.06 122 ILE A N 1
ATOM 1002 C CA . ILE A 1 122 ? 17.499 16.231 9.309 1.00 91.06 122 ILE A CA 1
ATOM 1003 C C . ILE A 1 122 ? 17.263 14.807 8.817 1.00 91.06 122 ILE A C 1
ATOM 1005 O O . ILE A 1 122 ? 17.105 13.946 9.663 1.00 91.06 122 ILE A O 1
ATOM 1009 N N . LEU A 1 123 ? 17.259 14.532 7.506 1.00 91.44 123 LEU A N 1
ATOM 1010 C CA . LEU A 1 123 ? 17.111 13.167 6.984 1.00 91.44 123 LEU A CA 1
ATOM 1011 C C . LEU A 1 123 ? 18.279 12.263 7.417 1.00 91.44 123 LEU A C 1
ATOM 1013 O O . LEU A 1 123 ? 19.446 12.651 7.333 1.00 91.44 123 LEU A O 1
ATOM 1017 N N . ARG A 1 124 ? 17.955 11.035 7.833 1.00 93.62 124 ARG A N 1
ATOM 1018 C CA . ARG A 1 124 ? 18.910 9.946 8.084 1.00 93.62 124 ARG A CA 1
ATOM 1019 C C . ARG A 1 124 ? 19.303 9.269 6.771 1.00 93.62 124 ARG A C 1
ATOM 1021 O O . ARG A 1 124 ? 18.658 9.448 5.737 1.00 93.62 124 ARG A O 1
ATOM 1028 N N . ASN A 1 125 ? 20.353 8.453 6.819 1.00 93.44 125 ASN A N 1
ATOM 1029 C CA . ASN A 1 125 ? 20.804 7.681 5.659 1.00 93.44 125 ASN A CA 1
ATOM 1030 C C . ASN A 1 125 ? 19.706 6.743 5.141 1.00 93.44 125 ASN A C 1
ATOM 1032 O O . ASN A 1 125 ? 19.521 6.614 3.937 1.00 93.44 125 ASN A O 1
ATOM 1036 N N . GLU A 1 126 ? 18.946 6.140 6.049 1.00 93.38 126 GLU A N 1
ATOM 1037 C CA . GLU A 1 126 ? 17.821 5.258 5.761 1.00 93.38 126 GLU A CA 1
ATOM 1038 C C . GLU A 1 126 ? 16.705 5.982 4.998 1.00 93.38 126 GLU A C 1
ATOM 1040 O O . GLU A 1 126 ? 16.130 5.419 4.067 1.00 93.38 126 GLU A O 1
ATOM 1045 N N . ASP A 1 127 ? 16.427 7.243 5.344 1.00 92.69 127 ASP A N 1
ATOM 1046 C CA . ASP A 1 127 ? 15.434 8.047 4.626 1.00 92.69 127 ASP A CA 1
ATOM 1047 C C . ASP A 1 127 ? 15.936 8.383 3.218 1.00 92.69 127 ASP A C 1
ATOM 1049 O O . ASP A 1 127 ? 15.188 8.298 2.244 1.00 92.69 127 ASP A O 1
ATOM 1053 N N . TRP A 1 128 ? 17.223 8.724 3.092 1.00 93.62 128 TRP A N 1
ATOM 1054 C CA . TRP A 1 128 ? 17.850 8.971 1.794 1.00 93.62 128 TRP A CA 1
ATOM 1055 C C . TRP A 1 128 ? 17.848 7.740 0.893 1.00 93.62 128 TRP A C 1
ATOM 1057 O O . TRP A 1 128 ? 17.651 7.889 -0.314 1.00 93.62 128 TRP A O 1
ATOM 1067 N N . GLU A 1 129 ? 18.053 6.551 1.456 1.00 93.38 129 GLU A N 1
ATOM 1068 C CA . GLU A 1 129 ? 17.991 5.290 0.718 1.00 93.38 129 GLU A CA 1
ATOM 1069 C C . GLU A 1 129 ? 16.565 5.002 0.234 1.00 93.38 129 GLU A C 1
ATOM 1071 O O . GLU A 1 129 ? 16.367 4.651 -0.926 1.00 93.38 129 GLU A O 1
ATOM 1076 N N . MET A 1 130 ? 15.546 5.238 1.064 1.00 90.94 130 MET A N 1
ATOM 1077 C CA . MET A 1 130 ? 14.151 5.086 0.637 1.00 90.94 130 MET A CA 1
ATOM 1078 C C . MET A 1 130 ? 13.776 6.066 -0.486 1.00 90.94 130 MET A C 1
ATOM 1080 O O . MET A 1 130 ? 13.128 5.673 -1.453 1.00 90.94 130 MET A O 1
ATOM 1084 N N . LEU A 1 131 ? 14.183 7.333 -0.364 1.00 90.69 131 LEU A N 1
ATOM 1085 C CA . LEU A 1 131 ? 13.814 8.396 -1.306 1.00 90.69 131 LEU A CA 1
ATOM 1086 C C . LEU A 1 131 ? 14.628 8.372 -2.604 1.00 90.69 131 LEU A C 1
ATOM 1088 O O . LEU A 1 131 ? 14.144 8.820 -3.639 1.00 90.69 131 LEU A O 1
ATOM 1092 N N . THR A 1 132 ? 15.893 7.951 -2.537 1.00 92.62 132 THR A N 1
ATOM 1093 C CA . THR A 1 132 ? 16.867 8.164 -3.624 1.00 92.62 132 THR A CA 1
ATOM 1094 C C . THR A 1 132 ? 17.862 7.022 -3.815 1.00 92.62 132 THR A C 1
ATOM 1096 O O . THR A 1 132 ? 18.845 7.189 -4.541 1.00 92.62 132 THR A O 1
ATOM 1099 N N . GLY A 1 133 ? 17.662 5.904 -3.120 1.00 91.38 133 GLY A N 1
ATOM 1100 C CA . GLY A 1 133 ? 18.488 4.710 -3.238 1.00 91.38 133 GLY A CA 1
ATOM 1101 C C . GLY A 1 133 ? 18.280 3.984 -4.559 1.00 91.38 133 GLY A C 1
ATOM 1102 O O . GLY A 1 133 ? 17.526 4.420 -5.433 1.00 91.38 133 GLY A O 1
ATOM 1103 N N . ASP A 1 134 ? 18.939 2.839 -4.701 1.00 89.62 134 ASP A N 1
ATOM 1104 C CA . ASP A 1 134 ? 18.989 2.118 -5.976 1.00 89.62 134 ASP A CA 1
ATOM 1105 C C . ASP A 1 134 ? 17.589 1.751 -6.492 1.00 89.62 134 ASP A C 1
ATOM 1107 O O . ASP A 1 134 ? 17.259 2.003 -7.652 1.00 89.62 134 ASP A O 1
ATOM 1111 N N . LYS A 1 135 ? 16.730 1.262 -5.592 1.00 89.50 135 LYS A N 1
ATOM 1112 C CA . LYS A 1 135 ? 15.352 0.872 -5.904 1.00 89.50 135 LYS A CA 1
ATOM 1113 C C . LYS A 1 135 ? 14.361 2.044 -5.932 1.00 89.50 135 LYS A C 1
ATOM 1115 O O . LYS A 1 135 ? 13.173 1.792 -6.109 1.00 89.50 135 LYS A O 1
ATOM 1120 N N . ALA A 1 136 ? 14.775 3.293 -5.700 1.00 92.12 136 ALA A N 1
ATOM 1121 C CA . ALA A 1 136 ? 13.874 4.453 -5.788 1.00 92.12 136 ALA A CA 1
ATOM 1122 C C . ALA A 1 136 ? 13.518 4.816 -7.243 1.00 92.12 136 ALA A C 1
ATOM 1124 O O . ALA A 1 136 ? 12.628 5.625 -7.484 1.00 92.12 136 ALA A O 1
ATOM 1125 N N . SER A 1 137 ? 14.216 4.216 -8.209 1.00 95.06 137 SER A N 1
ATOM 1126 C CA . SER A 1 137 ? 14.004 4.378 -9.646 1.00 95.06 137 SER A CA 1
ATOM 1127 C C . SER A 1 137 ? 14.148 3.033 -10.356 1.00 95.06 137 SER A C 1
ATOM 1129 O O . SER A 1 137 ? 14.809 2.128 -9.844 1.00 95.06 137 SER A O 1
ATOM 1131 N N . GLY A 1 138 ? 13.525 2.904 -11.523 1.00 96.38 138 GLY A N 1
ATOM 1132 C CA . GLY A 1 138 ? 13.463 1.660 -12.289 1.00 96.38 138 GLY A CA 1
ATOM 1133 C C . GLY A 1 138 ? 12.079 1.407 -12.878 1.00 96.38 138 GLY A C 1
ATOM 1134 O O . GLY A 1 138 ? 11.151 2.185 -12.652 1.00 96.38 138 GLY A O 1
ATOM 1135 N N . LEU A 1 139 ? 11.967 0.329 -13.649 1.00 97.56 139 LEU A N 1
ATOM 1136 C CA . LEU A 1 139 ? 10.718 -0.205 -14.182 1.00 97.56 139 LEU A CA 1
ATOM 1137 C C . LEU A 1 139 ? 10.424 -1.535 -13.493 1.00 97.56 139 LEU A C 1
ATOM 1139 O O . LEU A 1 139 ? 11.265 -2.432 -13.489 1.00 97.56 139 LEU A O 1
ATOM 1143 N N . TRP A 1 140 ? 9.224 -1.673 -12.950 1.00 97.75 140 TRP A N 1
ATOM 1144 C CA . TRP A 1 140 ? 8.691 -2.935 -12.460 1.00 97.75 140 TRP A CA 1
ATOM 1145 C C . TRP A 1 140 ? 7.610 -3.398 -13.417 1.00 97.75 140 TRP A C 1
ATOM 1147 O O . TRP A 1 140 ? 6.689 -2.649 -13.738 1.00 97.75 140 TRP A O 1
ATOM 1157 N N . ILE A 1 141 ? 7.757 -4.624 -13.908 1.00 98.56 141 ILE A N 1
ATOM 1158 C CA . ILE A 1 141 ? 6.899 -5.169 -14.947 1.00 98.56 141 ILE A CA 1
ATOM 1159 C C . ILE A 1 141 ? 6.397 -6.541 -14.521 1.00 98.56 141 ILE A C 1
ATOM 1161 O O . ILE A 1 141 ? 7.165 -7.435 -14.174 1.00 98.56 141 ILE A O 1
ATOM 1165 N N . THR A 1 142 ? 5.086 -6.720 -14.578 1.00 98.62 142 THR A N 1
ATOM 1166 C CA . THR A 1 142 ? 4.451 -8.016 -14.362 1.00 98.62 142 THR A CA 1
ATOM 1167 C C . THR A 1 142 ? 3.752 -8.435 -15.633 1.00 98.62 142 THR A C 1
ATOM 1169 O O . THR A 1 142 ? 2.724 -7.864 -15.970 1.00 98.62 142 THR A O 1
ATOM 1172 N N . TRP A 1 143 ? 4.252 -9.471 -16.295 1.00 98.62 143 TRP A N 1
ATOM 1173 C CA . TRP A 1 143 ? 3.433 -10.285 -17.179 1.00 98.62 143 TRP A CA 1
ATOM 1174 C C . TRP A 1 143 ? 2.373 -10.988 -16.336 1.00 98.62 143 TRP A C 1
ATOM 1176 O O . TRP A 1 143 ? 2.701 -11.754 -15.422 1.00 98.62 143 TRP A O 1
ATOM 1186 N N . VAL A 1 144 ? 1.111 -10.699 -16.628 1.00 98.25 144 VAL A N 1
ATOM 1187 C CA . VAL A 1 144 ? -0.054 -11.131 -15.846 1.00 98.25 144 VAL A CA 1
ATOM 1188 C C . VAL A 1 144 ? -0.644 -12.416 -16.425 1.00 98.25 144 VAL A C 1
ATOM 1190 O O . VAL A 1 144 ? -0.632 -12.619 -17.636 1.00 98.25 144 VAL A O 1
ATOM 1193 N N . ALA A 1 145 ? -1.111 -13.318 -15.564 1.00 97.19 145 ALA A N 1
ATOM 1194 C CA . ALA A 1 145 ? -1.854 -14.504 -15.979 1.00 97.19 145 ALA A CA 1
ATOM 1195 C C . ALA A 1 145 ? -3.188 -14.105 -16.626 1.00 97.19 145 ALA A C 1
ATOM 1197 O O . ALA A 1 145 ? -3.737 -13.063 -16.277 1.00 97.19 145 ALA A O 1
ATOM 1198 N N . ASP A 1 146 ? -3.703 -14.933 -17.540 1.00 94.75 146 ASP A N 1
ATOM 1199 C CA . ASP A 1 146 ? -4.991 -14.697 -18.215 1.00 94.75 146 ASP A CA 1
ATOM 1200 C C . ASP A 1 146 ? -6.138 -14.535 -17.207 1.00 94.75 146 ASP A C 1
ATOM 1202 O O . ASP A 1 146 ? -7.015 -13.693 -17.389 1.00 94.75 146 ASP A O 1
ATOM 1206 N N . GLU A 1 147 ? -6.076 -15.302 -16.117 1.00 95.62 147 GLU A N 1
ATOM 1207 C CA . GLU A 1 147 ? -6.946 -15.177 -14.955 1.00 95.62 147 GLU A CA 1
ATOM 1208 C C . GLU A 1 147 ? -6.096 -14.911 -13.706 1.00 95.62 147 GLU A C 1
ATOM 1210 O O . GLU A 1 147 ? -5.166 -15.657 -13.388 1.00 95.62 147 GLU A O 1
ATOM 1215 N N . ASP A 1 148 ? -6.430 -13.840 -12.993 1.00 97.69 148 ASP A N 1
ATOM 1216 C CA . ASP A 1 148 ? -5.943 -13.532 -11.654 1.00 97.69 148 ASP A CA 1
ATOM 1217 C C . ASP A 1 148 ? -7.075 -12.885 -10.840 1.00 97.69 148 ASP A C 1
ATOM 1219 O O . ASP A 1 148 ? -8.195 -12.710 -11.332 1.00 97.69 148 ASP A O 1
ATOM 1223 N N . LYS A 1 149 ? -6.817 -12.579 -9.567 1.00 98.31 149 LYS A N 1
ATOM 1224 C CA . LYS A 1 149 ? -7.801 -11.960 -8.671 1.00 98.31 149 LYS A CA 1
ATOM 1225 C C . LYS A 1 149 ? -7.466 -10.509 -8.339 1.00 98.31 149 LYS A C 1
ATOM 1227 O O . LYS A 1 149 ? -7.821 -10.029 -7.259 1.00 98.31 149 LYS A O 1
ATOM 1232 N N . VAL A 1 150 ? -6.787 -9.803 -9.244 1.00 98.56 150 VAL A N 1
ATOM 1233 C CA . VAL A 1 150 ? -6.479 -8.382 -9.067 1.00 98.56 150 VAL A CA 1
ATOM 1234 C C . VAL A 1 150 ? -7.581 -7.519 -9.667 1.00 98.56 150 VAL A C 1
ATOM 1236 O O . VAL A 1 150 ? -7.916 -7.619 -10.842 1.00 98.56 150 VAL A O 1
ATOM 1239 N N . THR A 1 151 ? -8.113 -6.609 -8.859 1.00 98.00 151 THR A N 1
ATOM 1240 C CA . THR A 1 151 ? -9.008 -5.538 -9.303 1.00 98.00 151 THR A CA 1
ATOM 1241 C C . THR A 1 151 ? -8.310 -4.190 -9.145 1.00 98.00 151 THR A C 1
ATOM 1243 O O . THR A 1 151 ? -7.798 -3.866 -8.076 1.00 98.00 151 THR A O 1
ATOM 1246 N N . ASP A 1 152 ? -8.292 -3.389 -10.207 1.00 96.88 152 ASP A N 1
ATOM 1247 C CA . ASP A 1 152 ? -7.795 -2.012 -10.155 1.00 96.88 152 ASP A CA 1
ATOM 1248 C C . ASP A 1 152 ? -8.725 -1.115 -9.321 1.00 96.88 152 ASP A C 1
ATOM 1250 O O . ASP A 1 152 ? -9.946 -1.232 -9.410 1.00 96.88 152 ASP A O 1
ATOM 1254 N N . THR A 1 153 ? -8.175 -0.187 -8.535 1.00 96.94 153 THR A N 1
ATOM 1255 C CA . THR A 1 153 ? -8.942 0.628 -7.572 1.00 96.94 153 THR A CA 1
ATOM 1256 C C . THR A 1 153 ? -9.886 1.656 -8.208 1.00 96.94 153 THR A C 1
ATOM 1258 O O . THR A 1 153 ? -10.693 2.260 -7.496 1.00 96.94 153 THR A O 1
ATOM 1261 N N . LYS A 1 154 ? -9.884 1.834 -9.537 1.00 95.44 154 LYS A N 1
ATOM 1262 C CA . LYS A 1 154 ? -10.789 2.770 -10.234 1.00 95.44 154 LYS A CA 1
ATOM 1263 C C . LYS A 1 154 ? -12.256 2.342 -10.249 1.00 95.44 154 LYS A C 1
ATOM 1265 O O . LYS A 1 154 ? -13.092 3.115 -10.710 1.00 95.44 154 LYS A O 1
ATOM 1270 N N . PHE A 1 155 ? -12.606 1.164 -9.728 1.00 95.62 155 PHE A N 1
ATOM 1271 C CA . PHE A 1 155 ? -14.013 0.813 -9.490 1.00 95.62 155 PHE A CA 1
ATOM 1272 C C . PHE A 1 155 ? -14.663 1.678 -8.397 1.00 95.62 155 PHE A C 1
ATOM 1274 O O . PHE A 1 155 ? -15.891 1.764 -8.331 1.00 95.62 155 PHE A O 1
ATOM 1281 N N . LEU A 1 156 ? -13.857 2.309 -7.533 1.00 96.69 156 LEU A N 1
ATOM 1282 C CA . LEU A 1 156 ? -14.354 3.189 -6.485 1.00 96.69 156 LEU A CA 1
ATOM 1283 C C . LEU A 1 156 ? -15.156 4.360 -7.077 1.00 96.69 156 LEU A C 1
ATOM 1285 O O . LEU A 1 156 ? -14.864 4.822 -8.189 1.00 96.69 156 LEU A O 1
ATOM 1289 N N . PRO A 1 157 ? -16.155 4.888 -6.338 1.00 90.88 157 PRO A N 1
ATOM 1290 C CA . PRO A 1 157 ? -16.914 6.049 -6.780 1.00 90.88 157 PRO A CA 1
ATOM 1291 C C . PRO A 1 157 ? -15.977 7.164 -7.239 1.00 90.88 157 PRO A C 1
ATOM 1293 O O . PRO A 1 157 ? -14.988 7.438 -6.570 1.00 90.88 157 PRO A O 1
ATOM 1296 N N . GLY A 1 158 ? -16.272 7.801 -8.371 1.00 91.44 158 GLY A N 1
ATOM 1297 C CA . GLY A 1 158 ? -15.419 8.851 -8.938 1.00 91.44 158 GLY A CA 1
ATOM 1298 C C . GLY A 1 158 ? -14.232 8.360 -9.778 1.00 91.44 158 GLY A C 1
ATOM 1299 O O . GLY A 1 158 ? -13.525 9.200 -10.328 1.00 91.44 158 GLY A O 1
ATOM 1300 N N . GLY A 1 159 ? -14.025 7.047 -9.933 1.00 94.56 159 GLY A N 1
ATOM 1301 C CA . GLY A 1 159 ? -12.982 6.512 -10.815 1.00 94.56 159 GLY A CA 1
ATOM 1302 C C . GLY A 1 159 ? -11.561 6.715 -10.286 1.00 94.56 159 GLY A C 1
ATOM 1303 O O . GLY A 1 159 ? -10.621 6.811 -11.074 1.00 94.56 159 GLY A O 1
ATOM 1304 N N . SER A 1 160 ? -11.406 6.864 -8.969 1.00 93.81 160 SER A N 1
ATOM 1305 C CA . SER A 1 160 ? -10.140 7.167 -8.303 1.00 93.81 160 SER A CA 1
ATOM 1306 C C . SER A 1 160 ? -10.147 6.630 -6.876 1.00 93.81 160 SER A C 1
ATOM 1308 O O . SER A 1 160 ? -11.187 6.592 -6.222 1.00 93.81 160 SER A O 1
ATOM 1310 N N . ASP A 1 161 ? -8.968 6.280 -6.373 1.00 95.12 161 ASP A N 1
ATOM 1311 C CA . ASP A 1 161 ? -8.747 5.932 -4.969 1.00 95.12 161 ASP A CA 1
ATOM 1312 C C . ASP A 1 161 ? -8.399 7.139 -4.081 1.00 95.12 161 ASP A C 1
ATOM 1314 O O . ASP A 1 161 ? -8.003 6.981 -2.923 1.00 95.12 161 ASP A O 1
ATOM 1318 N N . TYR A 1 162 ? -8.522 8.349 -4.638 1.00 95.50 162 TYR A N 1
ATOM 1319 C CA . TYR A 1 162 ? -8.313 9.628 -3.962 1.00 95.50 162 TYR A CA 1
ATOM 1320 C C . TYR A 1 162 ? -6.904 9.822 -3.378 1.00 95.50 162 TYR A C 1
ATOM 1322 O O . TYR A 1 162 ? -6.706 10.677 -2.509 1.00 95.50 162 TYR A O 1
ATOM 1330 N N . GLY A 1 163 ? -5.914 9.041 -3.828 1.00 95.62 163 GLY A N 1
ATOM 1331 C CA . GLY A 1 163 ? -4.556 9.079 -3.284 1.00 95.62 163 GLY A CA 1
ATOM 1332 C C . GLY A 1 163 ? -4.484 8.587 -1.836 1.00 95.62 163 GLY A C 1
ATOM 1333 O O . GLY A 1 163 ? -3.639 9.042 -1.058 1.00 95.62 163 GLY A O 1
ATOM 1334 N N . PHE A 1 164 ? -5.393 7.694 -1.435 1.00 97.12 164 PHE A N 1
ATOM 1335 C CA . PHE A 1 164 ? -5.433 7.164 -0.074 1.00 97.12 164 PHE A CA 1
ATOM 1336 C C . PHE A 1 164 ? -4.209 6.295 0.226 1.00 97.12 164 PHE A C 1
ATOM 1338 O O . PHE A 1 164 ? -3.687 5.598 -0.641 1.00 97.12 164 PHE A O 1
ATOM 1345 N N . ASN A 1 165 ? -3.715 6.334 1.463 1.00 95.62 165 ASN A N 1
ATOM 1346 C CA . ASN A 1 165 ? -2.707 5.365 1.890 1.00 95.62 165 ASN A CA 1
ATOM 1347 C C . ASN A 1 165 ? -3.341 3.967 1.986 1.00 95.62 165 ASN A C 1
ATOM 1349 O O . ASN A 1 165 ? -4.555 3.861 2.168 1.00 95.62 165 ASN A O 1
ATOM 1353 N N . ALA A 1 166 ? -2.529 2.909 1.914 1.00 95.75 166 ALA A N 1
ATOM 1354 C CA . ALA A 1 166 ? -3.023 1.533 1.833 1.00 95.75 166 ALA A CA 1
ATOM 1355 C C . ALA A 1 166 ? -3.984 1.152 2.973 1.00 95.75 166 ALA A C 1
ATOM 1357 O O . ALA A 1 166 ? -4.987 0.493 2.722 1.00 95.75 166 ALA A O 1
ATOM 1358 N N . GLY A 1 167 ? -3.720 1.608 4.204 1.00 96.12 167 GLY A N 1
ATOM 1359 C CA . GLY A 1 167 ? -4.577 1.327 5.357 1.00 96.12 167 GLY A CA 1
ATOM 1360 C C . GLY A 1 167 ? -5.937 2.016 5.252 1.00 96.12 167 GLY A C 1
ATOM 1361 O O . GLY A 1 167 ? -6.969 1.365 5.371 1.00 96.12 167 GLY A O 1
ATOM 1362 N N . SER A 1 168 ? -5.957 3.316 4.945 1.00 97.19 168 SER A N 1
ATOM 1363 C CA . SER A 1 168 ? -7.223 4.034 4.723 1.00 97.19 168 SER A CA 1
ATOM 1364 C C . SER A 1 168 ? -7.970 3.547 3.479 1.00 97.19 168 SER A C 1
ATOM 1366 O O . SER A 1 168 ? -9.196 3.511 3.473 1.00 97.19 168 SER A O 1
ATOM 1368 N N . LEU A 1 169 ? -7.251 3.148 2.425 1.00 98.00 169 LEU A N 1
ATOM 1369 C CA . LEU A 1 169 ? -7.860 2.626 1.208 1.00 98.00 169 LEU A CA 1
ATOM 1370 C C . LEU A 1 169 ? -8.488 1.254 1.452 1.00 98.00 169 LEU A C 1
ATOM 1372 O O . LEU A 1 169 ? -9.585 1.009 0.962 1.00 98.00 169 LEU A O 1
ATOM 1376 N N . ALA A 1 170 ? -7.841 0.401 2.253 1.00 98.12 170 ALA A N 1
ATOM 1377 C CA . ALA A 1 170 ? -8.433 -0.847 2.718 1.00 98.12 170 ALA A CA 1
ATOM 1378 C C . ALA A 1 170 ? -9.774 -0.590 3.401 1.00 98.12 170 ALA A C 1
ATOM 1380 O O . ALA A 1 170 ? -10.771 -1.174 2.998 1.00 98.12 170 ALA A O 1
ATOM 1381 N N . THR A 1 171 ? -9.830 0.359 4.338 1.00 98.19 171 THR A N 1
ATOM 1382 C CA . THR A 1 171 ? -11.083 0.726 5.012 1.00 98.19 171 THR A CA 1
ATOM 1383 C C . THR A 1 171 ? -12.129 1.277 4.046 1.00 98.19 171 THR A C 1
ATOM 1385 O O . THR A 1 171 ? -13.275 0.850 4.105 1.00 98.19 171 THR A O 1
ATOM 1388 N N . LEU A 1 172 ? -11.758 2.172 3.124 1.00 98.31 172 LEU A N 1
ATOM 1389 C CA . LEU A 1 172 ? -12.689 2.696 2.119 1.00 98.31 172 LEU A CA 1
ATOM 1390 C C . LEU A 1 172 ? -13.274 1.575 1.248 1.00 98.31 172 LEU A C 1
ATOM 1392 O O . LEU A 1 172 ? -14.479 1.550 1.008 1.00 98.31 172 LEU A O 1
ATOM 1396 N N . ILE A 1 173 ? -12.431 0.651 0.784 1.00 98.56 173 ILE A N 1
ATOM 1397 C CA . ILE A 1 173 ? -12.858 -0.497 -0.017 1.00 98.56 173 ILE A CA 1
ATOM 1398 C C . ILE A 1 173 ? -13.780 -1.403 0.802 1.00 98.56 173 ILE A C 1
ATOM 1400 O O . ILE A 1 173 ? -14.829 -1.778 0.289 1.00 98.56 173 ILE A O 1
ATOM 1404 N N . THR A 1 174 ? -13.464 -1.686 2.071 1.00 98.38 174 THR A N 1
ATOM 1405 C CA . THR A 1 174 ? -14.361 -2.435 2.966 1.00 98.38 174 THR A CA 1
ATOM 1406 C C . THR A 1 174 ? -15.740 -1.775 3.050 1.00 98.38 174 THR A C 1
ATOM 1408 O O . THR A 1 174 ? -16.748 -2.459 2.884 1.00 98.38 174 THR A O 1
ATOM 1411 N N . CYS A 1 175 ? -15.803 -0.449 3.232 1.00 98.25 175 CYS A N 1
ATOM 1412 C CA . CYS A 1 175 ? -17.070 0.284 3.302 1.00 98.25 175 CYS A CA 1
ATOM 1413 C C . CYS A 1 175 ? -17.890 0.200 2.006 1.00 98.25 175 CYS A C 1
ATOM 1415 O O . CYS A 1 175 ? -19.113 0.177 2.067 1.00 98.25 175 CYS A O 1
ATOM 1417 N N . VAL A 1 176 ? -17.235 0.191 0.840 1.00 97.81 176 VAL A N 1
ATOM 1418 C CA . VAL A 1 176 ? -17.905 0.199 -0.475 1.00 97.81 176 VAL A CA 1
ATOM 1419 C C . VAL A 1 176 ? -18.305 -1.201 -0.938 1.00 97.81 176 VAL A C 1
ATOM 1421 O O . VAL A 1 176 ? -19.316 -1.342 -1.617 1.00 97.81 176 VAL A O 1
ATOM 1424 N N . VAL A 1 177 ? -17.500 -2.218 -0.633 1.00 97.88 177 VAL A N 1
ATOM 1425 C CA . VAL A 1 177 ? -17.694 -3.580 -1.151 1.00 97.88 177 VAL A CA 1
ATOM 1426 C C . VAL A 1 177 ? -18.626 -4.397 -0.265 1.00 97.88 177 VAL A C 1
ATOM 1428 O O . VAL A 1 177 ? -19.479 -5.107 -0.789 1.00 97.88 177 VAL A O 1
ATOM 1431 N N . ASP A 1 178 ? -18.453 -4.315 1.056 1.00 97.62 178 ASP A N 1
ATOM 1432 C CA . ASP A 1 178 ? -19.181 -5.169 2.000 1.00 97.62 178 ASP A CA 1
ATOM 1433 C C . ASP A 1 178 ? -20.278 -4.436 2.780 1.00 97.62 178 ASP A C 1
ATOM 1435 O O . ASP A 1 178 ? -21.121 -5.108 3.368 1.00 97.62 178 ASP A O 1
ATOM 1439 N N . GLU A 1 179 ? -20.271 -3.096 2.797 1.00 97.31 179 GLU A N 1
ATOM 1440 C CA . GLU A 1 179 ? -21.239 -2.260 3.533 1.00 97.31 179 GLU A CA 1
ATOM 1441 C C . GLU A 1 179 ? -21.515 -2.763 4.978 1.00 97.31 179 GLU A C 1
ATOM 1443 O O . GLU A 1 179 ? -22.669 -3.007 5.337 1.00 97.31 179 GLU A O 1
ATOM 1448 N N . PRO A 1 180 ? -20.478 -2.984 5.818 1.00 98.12 180 PRO A N 1
ATOM 1449 C CA . PRO A 1 180 ? -20.653 -3.618 7.126 1.00 98.12 180 PRO A CA 1
ATOM 1450 C C . PRO A 1 180 ? -21.276 -2.677 8.165 1.00 98.12 180 PRO A C 1
ATOM 1452 O O . PRO A 1 180 ? -21.119 -1.462 8.092 1.00 98.12 180 PRO A O 1
ATOM 1455 N N . ASP A 1 181 ? -21.875 -3.248 9.213 1.00 98.31 181 ASP A N 1
ATOM 1456 C CA . ASP A 1 181 ? -22.350 -2.477 10.372 1.00 98.31 181 ASP A CA 1
ATOM 1457 C C . ASP A 1 181 ? -21.199 -2.018 11.290 1.00 98.31 181 ASP A C 1
ATOM 1459 O O . ASP A 1 181 ? -21.248 -0.931 11.870 1.00 98.31 181 ASP A O 1
ATOM 1463 N N . GLU A 1 182 ? -20.148 -2.838 11.425 1.00 98.44 182 GLU A N 1
ATOM 1464 C CA . GLU A 1 182 ? -19.001 -2.584 12.304 1.00 98.44 182 GLU A CA 1
ATOM 1465 C C . GLU A 1 182 ? -17.660 -2.810 11.579 1.00 98.44 182 GLU A C 1
ATOM 1467 O O . GLU A 1 182 ? -17.491 -3.790 10.853 1.00 98.44 182 GLU A O 1
ATOM 1472 N N . ILE A 1 183 ? -16.672 -1.935 11.814 1.00 98.56 183 ILE A N 1
ATOM 1473 C CA . ILE A 1 183 ? -15.291 -2.080 11.319 1.00 98.56 183 ILE A CA 1
ATOM 1474 C C . ILE A 1 183 ? -14.291 -1.958 12.471 1.00 98.56 183 ILE A C 1
ATOM 1476 O O . ILE A 1 183 ? -14.297 -0.984 13.222 1.00 98.56 183 ILE A O 1
ATOM 1480 N N . TYR A 1 184 ? -13.360 -2.911 12.546 1.00 97.69 184 TYR A N 1
ATOM 1481 C CA . TYR A 1 184 ? -12.306 -2.977 13.559 1.00 97.69 184 TYR A CA 1
ATOM 1482 C C . TYR A 1 184 ? -10.947 -2.647 12.933 1.00 97.69 184 TYR A C 1
ATOM 1484 O O . TYR A 1 184 ? -10.403 -3.407 12.134 1.00 97.69 184 TYR A O 1
ATOM 1492 N N . LEU A 1 185 ? -10.380 -1.496 13.294 1.00 96.75 185 LEU A N 1
ATOM 1493 C CA . LEU A 1 185 ? -9.104 -1.004 12.779 1.00 96.75 185 LEU A CA 1
ATOM 1494 C C . LEU A 1 185 ? -7.948 -1.566 13.615 1.00 96.75 185 LEU A C 1
ATOM 1496 O O . LEU A 1 185 ? -7.564 -0.996 14.640 1.00 96.75 185 LEU A O 1
ATOM 1500 N N . LEU A 1 186 ? -7.396 -2.691 13.162 1.00 93.12 186 LEU A N 1
ATOM 1501 C CA . LEU A 1 186 ? -6.270 -3.389 13.786 1.00 93.12 186 LEU A CA 1
ATOM 1502 C C . LEU A 1 186 ? -4.938 -2.963 13.159 1.00 93.12 186 LEU A C 1
ATOM 1504 O O . LEU A 1 186 ? -4.801 -2.912 11.940 1.00 93.12 186 LEU A O 1
ATOM 1508 N N . GLY A 1 187 ? -3.940 -2.660 13.993 1.00 88.38 187 GLY A N 1
ATOM 1509 C CA . GLY A 1 187 ? -2.606 -2.254 13.522 1.00 88.38 187 GLY A CA 1
ATOM 1510 C C . GLY A 1 187 ? -2.547 -0.861 12.879 1.00 88.38 187 GLY A C 1
ATOM 1511 O O . GLY A 1 187 ? -1.514 -0.485 12.326 1.00 88.38 187 GLY A O 1
ATOM 1512 N N . MET A 1 188 ? -3.623 -0.074 12.987 1.00 89.06 188 MET A N 1
ATOM 1513 C CA . MET A 1 188 ? -3.697 1.326 12.550 1.00 89.06 188 MET A CA 1
ATOM 1514 C C . MET A 1 188 ? -3.233 2.261 13.675 1.00 89.06 188 MET A C 1
ATOM 1516 O O . MET A 1 188 ? -3.969 3.121 14.155 1.00 89.06 188 MET A O 1
ATOM 1520 N N . ASP A 1 189 ? -2.003 2.047 14.138 1.00 81.12 189 ASP A N 1
ATOM 1521 C CA . ASP A 1 189 ? -1.449 2.701 15.328 1.00 81.12 189 ASP A CA 1
ATOM 1522 C C . ASP A 1 189 ? -1.051 4.169 15.092 1.00 81.12 189 ASP A C 1
ATOM 1524 O O . ASP A 1 189 ? -0.977 4.943 16.045 1.00 81.12 189 ASP A O 1
ATOM 1528 N N . LEU A 1 190 ? -0.868 4.561 13.821 1.00 90.12 190 LEU A N 1
ATOM 1529 C CA . LEU A 1 190 ? -0.537 5.899 13.291 1.00 90.12 190 LEU A CA 1
ATOM 1530 C C . LEU A 1 190 ? 0.782 6.510 13.781 1.00 90.12 190 LEU A C 1
ATOM 1532 O O . LEU A 1 190 ? 1.531 7.063 12.982 1.00 90.12 190 LEU A O 1
ATOM 1536 N N . TYR A 1 191 ? 1.094 6.427 15.065 1.00 91.88 191 TYR A N 1
ATOM 1537 C CA . TYR A 1 191 ? 2.280 7.002 15.683 1.00 91.88 191 TYR A CA 1
ATOM 1538 C C . TYR A 1 191 ? 3.328 5.932 16.007 1.00 91.88 191 TYR A C 1
ATOM 1540 O O . TYR A 1 191 ? 3.096 4.731 15.899 1.00 91.88 191 TYR A O 1
ATOM 1548 N N . SER A 1 192 ? 4.516 6.389 16.401 1.00 89.75 192 SER A N 1
ATOM 1549 C CA . SER A 1 192 ? 5.575 5.556 16.970 1.00 89.75 192 SER A CA 1
ATOM 1550 C C . SER A 1 192 ? 5.850 6.010 18.399 1.00 89.75 192 SER A C 1
ATOM 1552 O O . SER A 1 192 ? 5.843 7.210 18.686 1.00 89.75 192 SER A O 1
ATOM 1554 N N . ASN A 1 193 ? 6.140 5.057 19.286 1.00 88.81 193 ASN A N 1
ATOM 1555 C CA . ASN A 1 193 ? 6.644 5.352 20.632 1.00 88.81 193 ASN A CA 1
ATOM 1556 C C . ASN A 1 193 ? 8.098 5.843 20.611 1.00 88.81 193 ASN A C 1
ATOM 1558 O O . ASN A 1 193 ? 8.576 6.416 21.588 1.00 88.81 193 ASN A O 1
ATOM 1562 N N . THR A 1 194 ? 8.785 5.692 19.477 1.00 88.81 194 THR A N 1
ATOM 1563 C CA . THR A 1 194 ? 10.099 6.284 19.222 1.00 88.81 194 THR A CA 1
ATOM 1564 C C . THR A 1 194 ? 10.005 7.364 18.143 1.00 88.81 194 THR A C 1
ATOM 1566 O O . THR A 1 194 ? 8.941 7.652 17.601 1.00 88.81 194 THR A O 1
ATOM 1569 N N . ASP A 1 195 ? 11.130 7.990 17.820 1.00 88.19 195 ASP A N 1
ATOM 1570 C CA . ASP A 1 195 ? 11.266 8.887 16.668 1.00 88.19 195 ASP A CA 1
ATOM 1571 C C . ASP A 1 195 ? 11.478 8.135 15.338 1.00 88.19 195 ASP A C 1
ATOM 1573 O O . ASP A 1 195 ? 11.673 8.753 14.290 1.00 88.19 195 ASP A O 1
ATOM 1577 N N . SER A 1 196 ? 11.475 6.802 15.389 1.00 90.50 196 SER A N 1
ATOM 1578 C CA . SER A 1 196 ? 11.776 5.923 14.265 1.00 90.50 196 SER A CA 1
ATOM 1579 C C . SER A 1 196 ? 10.498 5.388 13.626 1.00 90.50 196 SER A C 1
ATOM 1581 O O . SER A 1 196 ? 9.433 5.391 14.250 1.00 90.50 196 SER A O 1
ATOM 1583 N N . VAL A 1 197 ? 10.617 4.894 12.395 1.00 88.94 197 VAL A N 1
ATOM 1584 C CA . VAL A 1 197 ? 9.495 4.526 11.524 1.00 88.94 197 VAL A CA 1
ATOM 1585 C C . VAL A 1 197 ? 8.370 3.735 12.223 1.00 88.94 197 VAL A C 1
ATOM 1587 O O . VAL A 1 197 ? 8.576 2.722 12.908 1.00 88.94 197 VAL A O 1
ATOM 1590 N N . ASN A 1 198 ? 7.157 4.242 12.015 1.00 89.69 198 ASN A N 1
ATOM 1591 C CA . ASN A 1 198 ? 5.847 3.794 12.490 1.00 89.69 198 ASN A CA 1
ATOM 1592 C C . ASN A 1 198 ? 5.219 2.791 11.510 1.00 89.69 198 ASN A C 1
ATOM 1594 O O . ASN A 1 198 ? 4.167 3.039 10.925 1.00 89.69 198 ASN A O 1
ATOM 1598 N N . ASN A 1 199 ? 5.891 1.659 11.296 1.00 90.19 199 ASN A N 1
ATOM 1599 C CA . ASN A 1 199 ? 5.362 0.569 10.481 1.00 90.19 199 ASN A CA 1
ATOM 1600 C C . ASN A 1 199 ? 5.816 -0.792 11.024 1.00 90.19 199 ASN A C 1
ATOM 1602 O O . ASN A 1 199 ? 6.984 -0.953 11.384 1.00 90.19 199 ASN A O 1
ATOM 1606 N N . VAL A 1 200 ? 4.911 -1.772 11.065 1.00 90.75 200 VAL A N 1
ATOM 1607 C CA . VAL A 1 200 ? 5.214 -3.136 11.534 1.00 90.75 200 VAL A CA 1
ATOM 1608 C C . VAL A 1 200 ? 6.135 -3.904 10.576 1.00 90.75 200 VAL A C 1
ATOM 1610 O O . VAL A 1 200 ? 6.875 -4.773 11.023 1.00 90.75 200 VAL A O 1
ATOM 1613 N N . TYR A 1 201 ? 6.156 -3.526 9.294 1.00 92.19 201 TYR A N 1
ATOM 1614 C CA . TYR A 1 201 ? 6.998 -4.097 8.237 1.00 92.19 201 TYR A CA 1
ATOM 1615 C C . TYR A 1 201 ? 8.296 -3.315 7.993 1.00 92.19 201 TYR A C 1
ATOM 1617 O O . TYR A 1 201 ? 8.998 -3.563 7.010 1.00 92.19 201 TYR A O 1
ATOM 1625 N N . LYS A 1 202 ? 8.653 -2.367 8.866 1.00 92.81 202 LYS A N 1
ATOM 1626 C CA . LYS A 1 202 ? 9.916 -1.624 8.747 1.00 92.81 202 LYS A CA 1
ATOM 1627 C C . LYS A 1 202 ? 11.129 -2.550 8.667 1.00 92.81 202 LYS A C 1
ATOM 1629 O O . LYS A 1 202 ? 11.210 -3.543 9.384 1.00 92.81 202 LYS A O 1
ATOM 1634 N N . GLY A 1 203 ? 12.092 -2.202 7.817 1.00 92.00 203 GLY A N 1
ATOM 1635 C CA . GLY A 1 203 ? 13.285 -3.022 7.579 1.00 92.00 203 GLY A CA 1
ATOM 1636 C C . GLY A 1 203 ? 13.075 -4.231 6.665 1.00 92.00 203 GLY A C 1
ATOM 1637 O O . GLY A 1 203 ? 14.033 -4.957 6.417 1.00 92.00 203 GLY A O 1
ATOM 1638 N N . THR A 1 204 ? 11.866 -4.443 6.143 1.00 92.62 204 THR A N 1
ATOM 1639 C CA . THR A 1 204 ? 11.607 -5.438 5.092 1.00 92.62 204 THR A CA 1
ATOM 1640 C C . THR A 1 204 ? 11.645 -4.793 3.703 1.00 92.62 204 THR A C 1
ATOM 1642 O O . THR A 1 204 ? 11.571 -3.570 3.579 1.00 92.62 204 THR A O 1
ATOM 1645 N N . ASP A 1 205 ? 11.760 -5.600 2.642 1.00 89.19 205 ASP A N 1
ATOM 1646 C CA . ASP A 1 205 ? 11.819 -5.063 1.277 1.00 89.19 205 ASP A CA 1
ATOM 1647 C C . ASP A 1 205 ? 10.562 -4.247 0.933 1.00 89.19 205 ASP A C 1
ATOM 1649 O O . ASP A 1 205 ? 9.441 -4.626 1.288 1.00 89.19 205 ASP A O 1
ATOM 1653 N N . GLY A 1 206 ? 10.761 -3.113 0.260 1.00 87.19 206 GLY A N 1
ATOM 1654 C CA . GLY A 1 206 ? 9.709 -2.140 -0.050 1.00 87.19 206 GLY A CA 1
ATOM 1655 C C . GLY A 1 206 ? 9.369 -1.153 1.075 1.00 87.19 206 GLY A C 1
ATOM 1656 O O . GLY A 1 206 ? 8.609 -0.221 0.826 1.00 87.19 206 GLY A O 1
ATOM 1657 N N . TYR A 1 207 ? 9.952 -1.298 2.270 1.00 91.31 207 TYR A N 1
ATOM 1658 C CA . TYR A 1 207 ? 9.706 -0.418 3.414 1.00 91.31 207 TYR A CA 1
ATOM 1659 C C . TYR A 1 207 ? 10.962 0.315 3.879 1.00 91.31 207 TYR A C 1
ATOM 1661 O O . TYR A 1 207 ? 12.090 -0.139 3.696 1.00 91.31 207 TYR A O 1
ATOM 1669 N N . LEU A 1 208 ? 10.745 1.452 4.545 1.00 92.25 208 LEU A N 1
ATOM 1670 C CA . LEU A 1 208 ? 11.806 2.207 5.200 1.00 92.25 208 LEU A CA 1
ATOM 1671 C C . LEU A 1 208 ? 12.507 1.333 6.253 1.00 92.25 208 LEU A C 1
ATOM 1673 O O . LEU A 1 208 ? 11.864 0.599 7.014 1.00 92.25 208 LEU A O 1
ATOM 1677 N N . ALA A 1 209 ? 13.836 1.413 6.295 1.00 93.06 209 ALA A N 1
ATOM 1678 C CA . ALA A 1 209 ? 14.634 0.690 7.274 1.00 93.06 209 ALA A CA 1
ATOM 1679 C C . ALA A 1 209 ? 14.295 1.134 8.706 1.00 93.06 209 ALA A C 1
ATOM 1681 O O . ALA A 1 209 ? 13.873 2.265 8.942 1.00 93.06 209 ALA A O 1
ATOM 1682 N N . SER A 1 210 ? 14.500 0.252 9.688 1.00 91.94 210 SER A N 1
ATOM 1683 C CA . SER A 1 210 ? 14.059 0.482 11.073 1.00 91.94 210 SER A CA 1
ATOM 1684 C C . SER A 1 210 ? 14.667 1.719 11.742 1.00 91.94 210 SER A C 1
ATOM 1686 O O . SER A 1 210 ? 14.084 2.216 12.703 1.00 91.94 210 SER A O 1
ATOM 1688 N N . GLY A 1 211 ? 15.819 2.190 11.252 1.00 91.94 211 GLY A N 1
ATOM 1689 C CA . GLY A 1 211 ? 16.489 3.407 11.715 1.00 91.94 211 GLY A CA 1
ATOM 1690 C C . GLY A 1 211 ? 15.949 4.708 11.112 1.00 91.94 211 GLY A C 1
ATOM 1691 O O . GLY A 1 211 ? 16.269 5.771 11.637 1.00 91.94 211 GLY A O 1
ATOM 1692 N N . GLY A 1 212 ? 15.130 4.650 10.056 1.00 91.19 212 GLY A N 1
ATOM 1693 C CA . GLY A 1 212 ? 14.532 5.830 9.425 1.00 91.19 212 GLY A CA 1
ATOM 1694 C C . GLY A 1 212 ? 13.526 6.544 10.329 1.00 91.19 212 GLY A C 1
ATOM 1695 O O . GLY A 1 212 ? 13.063 5.982 11.328 1.00 91.19 212 GLY A O 1
ATOM 1696 N N . HIS A 1 213 ? 13.190 7.788 9.995 1.00 92.81 213 HIS A N 1
ATOM 1697 C CA . HIS A 1 213 ? 12.280 8.596 10.809 1.00 92.81 213 HIS A CA 1
ATOM 1698 C C . HIS A 1 213 ? 10.841 8.066 10.805 1.00 92.81 213 HIS A C 1
ATOM 1700 O O . HIS A 1 213 ? 10.366 7.464 9.842 1.00 92.81 213 HIS A O 1
ATOM 1706 N N . ALA A 1 214 ? 10.118 8.341 11.892 1.00 91.81 214 ALA A N 1
ATOM 1707 C CA . ALA A 1 214 ? 8.665 8.230 11.926 1.00 91.81 214 ALA A CA 1
ATOM 1708 C C . ALA A 1 214 ? 8.031 9.112 10.840 1.00 91.81 214 ALA A C 1
ATOM 1710 O O . ALA A 1 214 ? 8.359 10.294 10.714 1.00 91.81 214 ALA A O 1
ATOM 1711 N N . ILE A 1 215 ? 7.097 8.544 10.080 1.00 90.06 215 ILE A N 1
ATOM 1712 C CA . ILE A 1 215 ? 6.331 9.273 9.075 1.00 90.06 215 ILE A CA 1
ATOM 1713 C C . ILE A 1 215 ? 5.200 10.026 9.785 1.00 90.06 215 ILE A C 1
ATOM 1715 O O . ILE A 1 215 ? 4.415 9.398 10.497 1.00 90.06 215 ILE A O 1
ATOM 1719 N N . PRO A 1 216 ? 5.071 11.352 9.618 1.00 91.94 216 PRO A N 1
ATOM 1720 C CA . PRO A 1 216 ? 3.981 12.103 10.233 1.00 91.94 216 PRO A CA 1
ATOM 1721 C C . PRO A 1 216 ? 2.602 11.582 9.778 1.00 91.94 216 PRO A C 1
ATOM 1723 O O . PRO A 1 216 ? 2.327 11.578 8.576 1.00 91.94 216 PRO A O 1
ATOM 1726 N N . PRO A 1 217 ? 1.695 11.198 10.697 1.00 94.06 217 PRO A N 1
ATOM 1727 C CA . PRO A 1 217 ? 0.431 10.559 10.326 1.00 94.06 217 PRO A CA 1
ATOM 1728 C C . PRO A 1 217 ? -0.663 11.537 9.886 1.00 94.06 217 PRO A C 1
ATOM 1730 O O . PRO A 1 217 ? -1.794 11.121 9.660 1.00 94.06 217 PRO A O 1
ATOM 1733 N N . THR A 1 218 ? -0.369 12.834 9.751 1.00 95.31 218 THR A N 1
ATOM 1734 C CA . THR A 1 218 ? -1.368 13.886 9.489 1.00 95.31 218 THR A CA 1
ATOM 1735 C C . THR A 1 218 ? -2.244 13.589 8.270 1.00 95.31 218 THR A C 1
ATOM 1737 O O . THR A 1 218 ? -3.446 13.847 8.298 1.00 95.31 218 THR A O 1
ATOM 1740 N N . THR A 1 219 ? -1.670 13.033 7.200 1.00 95.62 219 THR A N 1
ATOM 1741 C CA . THR A 1 219 ? -2.437 12.634 6.010 1.00 95.62 219 THR A CA 1
ATOM 1742 C C . THR A 1 219 ? -3.318 11.421 6.289 1.00 95.62 219 THR A C 1
ATOM 1744 O O . THR A 1 219 ? -4.480 11.411 5.892 1.00 95.62 219 THR A O 1
ATOM 1747 N N . TRP A 1 220 ? -2.801 10.423 7.006 1.00 95.69 220 TRP A N 1
ATOM 1748 C CA . TRP A 1 220 ? -3.541 9.205 7.336 1.00 95.69 220 TRP A CA 1
ATOM 1749 C C . TRP A 1 220 ? -4.740 9.520 8.233 1.00 95.69 220 TRP A C 1
ATOM 1751 O O . TRP A 1 220 ? -5.848 9.077 7.951 1.00 95.69 220 TRP A O 1
ATOM 1761 N N . ILE A 1 221 ? -4.536 10.377 9.238 1.00 97.31 221 ILE A N 1
ATOM 1762 C CA . ILE A 1 221 ? -5.577 10.876 10.145 1.00 97.31 221 ILE A CA 1
ATOM 1763 C C . ILE A 1 221 ? -6.726 11.516 9.364 1.00 97.31 221 ILE A C 1
ATOM 1765 O O . ILE A 1 221 ? -7.890 11.183 9.586 1.00 97.31 221 ILE A O 1
ATOM 1769 N N . LYS A 1 222 ? -6.402 12.393 8.408 1.00 97.81 222 LYS A N 1
ATOM 1770 C CA . LYS A 1 222 ? -7.404 13.051 7.559 1.00 97.81 222 LYS A CA 1
ATOM 1771 C C . LYS A 1 222 ? -8.154 12.063 6.669 1.00 97.81 222 LYS A C 1
ATOM 1773 O O . LYS A 1 222 ? -9.362 12.190 6.523 1.00 97.81 222 LYS A O 1
ATOM 1778 N N . GLN A 1 223 ? -7.460 11.094 6.075 1.00 97.81 223 GLN A N 1
ATOM 1779 C CA . GLN A 1 223 ? -8.080 10.115 5.176 1.00 97.81 223 GLN A CA 1
ATOM 1780 C C . GLN A 1 223 ? -9.077 9.216 5.912 1.00 97.81 223 GLN A C 1
ATOM 1782 O O . GLN A 1 223 ? -10.190 9.033 5.433 1.00 97.81 223 GLN A O 1
ATOM 1787 N N . PHE A 1 224 ? -8.729 8.731 7.105 1.00 98.19 224 PHE A N 1
ATOM 1788 C CA . PHE A 1 224 ? -9.671 8.000 7.954 1.00 98.19 224 PHE A CA 1
ATOM 1789 C C . PHE A 1 224 ? -10.855 8.863 8.393 1.00 98.19 224 PHE A C 1
ATOM 1791 O O . PHE A 1 224 ? -11.989 8.411 8.278 1.00 98.19 224 PHE A O 1
ATOM 1798 N N . GLN A 1 225 ? -10.624 10.117 8.804 1.00 97.75 225 GLN A N 1
ATOM 1799 C CA . GLN A 1 225 ? -11.717 11.018 9.185 1.00 97.75 225 GLN A CA 1
ATOM 1800 C C . GLN A 1 225 ? -12.726 11.205 8.042 1.00 97.75 225 GLN A C 1
ATOM 1802 O O . GLN A 1 225 ? -13.927 11.107 8.265 1.00 97.75 225 GLN A O 1
ATOM 1807 N N . LEU A 1 226 ? -12.248 11.387 6.804 1.00 97.81 226 LEU A N 1
ATOM 1808 C CA . LEU A 1 226 ? -13.119 11.481 5.629 1.00 97.81 226 LEU A CA 1
ATOM 1809 C C . LEU A 1 226 ? -13.996 10.233 5.450 1.00 97.81 226 LEU A C 1
ATOM 1811 O O . LEU A 1 226 ? -15.148 10.358 5.038 1.00 97.81 226 LEU A O 1
ATOM 1815 N N . ILE A 1 227 ? -13.469 9.043 5.751 1.00 98.25 227 ILE A N 1
ATOM 1816 C CA . ILE A 1 227 ? -14.230 7.788 5.689 1.00 98.25 227 ILE A CA 1
ATOM 1817 C C . ILE A 1 227 ? -15.273 7.749 6.806 1.00 98.25 227 ILE A C 1
ATOM 1819 O O . ILE A 1 227 ? -16.441 7.491 6.521 1.00 98.25 227 ILE A O 1
ATOM 1823 N N . PHE A 1 228 ? -14.883 8.048 8.047 1.00 98.56 228 PHE A N 1
ATOM 1824 C CA . PHE A 1 228 ? -15.798 8.048 9.193 1.00 98.56 228 PHE A CA 1
ATOM 1825 C C . PHE A 1 228 ? -16.982 8.993 8.966 1.00 98.56 228 PHE A C 1
ATOM 1827 O O . PHE A 1 228 ? -18.130 8.597 9.171 1.00 98.56 228 PHE A O 1
ATOM 1834 N N . ASP A 1 229 ? -16.707 10.196 8.454 1.00 98.00 229 ASP A N 1
ATOM 1835 C CA . ASP A 1 229 ? -17.716 11.207 8.139 1.00 98.00 229 ASP A CA 1
ATOM 1836 C C . ASP A 1 229 ? -18.624 10.767 6.980 1.00 98.00 229 ASP A C 1
ATOM 1838 O O . ASP A 1 229 ? -19.841 10.964 7.013 1.00 98.00 229 ASP A O 1
ATOM 1842 N N . LYS A 1 230 ? -18.041 10.170 5.930 1.00 97.88 230 LYS A N 1
ATOM 1843 C CA . LYS A 1 230 ? -18.774 9.752 4.727 1.00 97.88 230 LYS A CA 1
ATOM 1844 C C . LYS A 1 230 ? -19.690 8.559 4.986 1.00 97.88 230 LYS A C 1
ATOM 1846 O O . LYS A 1 230 ? -20.791 8.510 4.436 1.00 97.88 230 LYS A O 1
ATOM 1851 N N . PHE A 1 231 ? -19.235 7.615 5.798 1.00 98.31 231 PHE A N 1
ATOM 1852 C CA . PHE A 1 231 ? -19.921 6.368 6.121 1.00 98.31 231 PHE A CA 1
ATOM 1853 C C . PHE A 1 231 ? -20.341 6.376 7.593 1.00 98.31 231 PHE A C 1
ATOM 1855 O O . PHE A 1 231 ? -20.023 5.470 8.359 1.00 98.31 231 PHE A O 1
ATOM 1862 N N . SER A 1 232 ? -21.074 7.421 7.980 1.00 98.19 232 SER A N 1
ATOM 1863 C CA . SER A 1 232 ? -21.493 7.680 9.364 1.00 98.19 232 SER A CA 1
ATOM 1864 C C . SER A 1 232 ? -22.486 6.663 9.941 1.00 98.19 232 SER A C 1
ATOM 1866 O O . SER A 1 232 ? -22.745 6.675 11.141 1.00 98.19 232 SER A O 1
ATOM 1868 N N . HIS A 1 233 ? -23.040 5.790 9.095 1.00 98.38 233 HIS A N 1
ATOM 1869 C CA . HIS A 1 233 ? -23.894 4.674 9.503 1.00 98.38 233 HIS A CA 1
ATOM 1870 C C . HIS A 1 233 ? -23.099 3.457 9.999 1.00 98.38 233 HIS A C 1
ATOM 1872 O O . HIS A 1 233 ? -23.673 2.618 10.683 1.00 98.38 233 HIS A O 1
ATOM 1878 N N . ILE A 1 234 ? -21.803 3.370 9.677 1.00 98.75 234 ILE A N 1
ATOM 1879 C CA . ILE A 1 234 ? -20.912 2.291 10.115 1.00 98.75 234 ILE A CA 1
ATOM 1880 C C . ILE A 1 234 ? -20.301 2.673 11.462 1.00 98.75 234 ILE A C 1
ATOM 1882 O O . ILE A 1 234 ? -19.822 3.801 11.627 1.00 98.75 234 ILE A O 1
ATOM 1886 N N . GLN A 1 235 ? -20.273 1.734 12.407 1.00 98.69 235 GLN A N 1
ATOM 1887 C CA . GLN A 1 235 ? -19.570 1.892 13.675 1.00 98.69 235 GLN A CA 1
ATOM 1888 C C . GLN A 1 235 ? -18.111 1.439 13.542 1.00 98.69 235 GLN A C 1
ATOM 1890 O O . GLN A 1 235 ? -17.812 0.283 13.255 1.00 98.69 235 GLN A O 1
ATOM 1895 N N . TYR A 1 236 ? -17.179 2.341 13.821 1.00 98.69 236 TYR A N 1
ATOM 1896 C CA . TYR A 1 236 ? -15.748 2.066 13.785 1.00 98.69 236 TYR A CA 1
ATOM 1897 C C . TYR A 1 236 ? -15.201 1.813 15.188 1.00 98.69 236 TYR A C 1
ATOM 1899 O O . TYR A 1 236 ? -15.598 2.463 16.162 1.00 98.69 236 TYR A O 1
ATOM 1907 N N . PHE A 1 237 ? -14.232 0.905 15.275 1.00 98.00 237 PHE A N 1
ATOM 1908 C CA . PHE A 1 237 ? -13.469 0.604 16.479 1.00 98.00 237 PHE A CA 1
ATOM 1909 C C . PHE A 1 237 ? -11.973 0.729 16.192 1.00 98.00 237 PHE A C 1
ATOM 1911 O O . PHE A 1 237 ? -11.411 -0.082 15.458 1.00 98.00 237 PHE A O 1
ATOM 1918 N N . LYS A 1 238 ? -11.295 1.722 16.778 1.00 96.50 238 LYS A N 1
ATOM 1919 C CA . LYS A 1 238 ? -9.825 1.790 16.754 1.00 96.50 238 LYS A CA 1
ATOM 1920 C C . LYS A 1 238 ? -9.284 0.882 17.843 1.00 96.50 238 LYS A C 1
ATOM 1922 O O . LYS A 1 238 ? -9.510 1.137 19.027 1.00 96.50 238 LYS A O 1
ATOM 1927 N N . ILE A 1 239 ? -8.537 -0.143 17.443 1.00 95.12 239 ILE A N 1
ATOM 1928 C CA . ILE A 1 239 ? -7.972 -1.107 18.382 1.00 95.12 239 ILE A CA 1
ATOM 1929 C C . ILE A 1 239 ? -6.586 -0.646 18.822 1.00 95.12 239 ILE A C 1
ATOM 1931 O O . ILE A 1 239 ? -5.712 -0.324 18.015 1.00 95.12 239 ILE A O 1
ATOM 1935 N N . ASN A 1 240 ? -6.406 -0.545 20.131 1.00 93.38 240 ASN A N 1
ATOM 1936 C CA . ASN A 1 240 ? -5.148 -0.210 20.772 1.00 93.38 240 ASN A CA 1
ATOM 1937 C C . ASN A 1 240 ? -4.497 -1.495 21.279 1.00 93.38 240 ASN A C 1
ATOM 1939 O O . ASN A 1 240 ? -5.191 -2.341 21.852 1.00 93.38 240 ASN A O 1
ATOM 1943 N N . PRO A 1 241 ? -3.182 -1.658 21.082 1.00 88.69 241 PRO A N 1
ATOM 1944 C CA . PRO A 1 241 ? -2.499 -2.858 21.539 1.00 88.69 241 PRO A CA 1
ATOM 1945 C C . PRO A 1 241 ? -2.482 -2.947 23.067 1.00 88.69 241 PRO A C 1
ATOM 1947 O O . PRO A 1 241 ? -2.603 -4.041 23.608 1.00 88.69 241 PRO A O 1
ATOM 1950 N N . ASP A 1 242 ? -2.367 -1.807 23.746 1.00 86.81 242 ASP A N 1
ATOM 1951 C CA . ASP A 1 242 ? -2.207 -1.713 25.190 1.00 86.81 242 ASP A CA 1
ATOM 1952 C C . ASP A 1 242 ? -3.225 -0.710 25.784 1.00 86.81 242 ASP A C 1
ATOM 1954 O O . ASP A 1 242 ? -3.926 0.005 25.060 1.00 86.81 242 ASP A O 1
ATOM 1958 N N . THR A 1 243 ? -3.361 -0.678 27.113 1.00 86.62 243 THR A N 1
ATOM 1959 C CA . THR A 1 243 ? -4.230 0.289 27.811 1.00 86.62 243 THR A CA 1
ATOM 1960 C C . THR A 1 243 ? -3.708 1.716 27.669 1.00 86.62 243 THR A C 1
ATOM 1962 O O . THR A 1 243 ? -2.497 1.926 27.606 1.00 86.62 243 THR A O 1
ATOM 1965 N N . PHE A 1 244 ? -4.604 2.706 27.706 1.00 85.88 244 PHE A N 1
ATOM 1966 C CA . PHE A 1 244 ? -4.207 4.109 27.588 1.00 85.88 244 PHE A CA 1
ATOM 1967 C C . PHE A 1 244 ? -3.225 4.541 28.675 1.00 85.88 244 PHE A C 1
ATOM 1969 O O . PHE A 1 244 ? -3.408 4.280 29.864 1.00 85.88 244 PHE A O 1
ATOM 1976 N N . SER A 1 245 ? -2.197 5.251 28.228 1.00 81.56 245 SER A N 1
ATOM 1977 C CA . SER A 1 245 ? -1.127 5.816 29.036 1.00 81.56 245 SER A CA 1
ATOM 1978 C C . SER A 1 245 ? -0.745 7.164 28.430 1.00 81.56 245 SER A C 1
ATOM 1980 O O . SER A 1 245 ? -0.680 7.292 27.210 1.00 81.56 245 SER A O 1
ATOM 1982 N N . GLU A 1 246 ? -0.478 8.174 29.262 1.00 75.06 246 GLU A N 1
ATOM 1983 C CA . GLU A 1 246 ? -0.047 9.498 28.779 1.00 75.06 246 GLU A CA 1
ATOM 1984 C C . GLU A 1 246 ? 1.310 9.453 28.053 1.00 75.06 246 GLU A C 1
ATOM 1986 O O . GLU A 1 246 ? 1.611 10.320 27.231 1.00 75.06 246 GLU A O 1
ATOM 1991 N N . GLU A 1 247 ? 2.123 8.431 28.330 1.00 81.56 247 GLU A N 1
ATOM 1992 C CA . GLU A 1 247 ? 3.439 8.234 27.720 1.00 81.56 247 GLU A CA 1
ATOM 1993 C C . GLU A 1 247 ? 3.375 7.412 26.420 1.00 81.56 247 GLU A C 1
ATOM 1995 O O . GLU A 1 247 ? 4.309 7.462 25.614 1.00 81.56 247 GLU A O 1
ATOM 2000 N N . ASP A 1 248 ? 2.281 6.671 26.190 1.00 87.06 248 ASP A N 1
ATOM 2001 C CA . ASP A 1 248 ? 2.101 5.832 25.004 1.00 87.06 248 ASP A CA 1
ATOM 2002 C C . ASP A 1 248 ? 1.530 6.657 23.842 1.00 87.06 248 ASP A C 1
ATOM 2004 O O . ASP A 1 248 ? 0.401 7.152 23.858 1.00 87.06 248 ASP A O 1
ATOM 2008 N N . LYS A 1 249 ? 2.332 6.819 22.790 1.00 88.44 249 LYS A N 1
ATOM 2009 C CA . LYS A 1 249 ? 1.922 7.530 21.578 1.00 88.44 249 LYS A CA 1
ATOM 2010 C C . LYS A 1 249 ? 1.075 6.652 20.661 1.00 88.44 249 LYS A C 1
ATOM 2012 O O . LYS A 1 249 ? 0.371 7.205 19.823 1.00 88.44 249 LYS A O 1
ATOM 2017 N N . VAL A 1 250 ? 1.149 5.331 20.802 1.00 90.06 250 VAL A N 1
ATOM 2018 C CA . VAL A 1 250 ? 0.419 4.342 20.000 1.00 90.06 250 VAL A CA 1
ATOM 2019 C C . VAL A 1 250 ? -0.956 4.051 20.602 1.00 90.06 250 VAL A C 1
ATOM 2021 O O . VAL A 1 250 ? -1.971 4.144 19.907 1.00 90.06 250 VAL A O 1
ATOM 2024 N N . SER A 1 251 ? -1.001 3.714 21.891 1.00 91.75 251 SER A N 1
ATOM 2025 C CA . SER A 1 251 ? -2.245 3.370 22.589 1.00 91.75 251 SER A CA 1
ATOM 2026 C C . SER A 1 251 ? -2.908 4.622 23.151 1.00 91.75 251 SER A C 1
ATOM 2028 O O . SER A 1 251 ? -2.775 4.944 24.332 1.00 91.75 251 SER A O 1
ATOM 2030 N N . ARG A 1 252 ? -3.611 5.361 22.290 1.00 90.62 252 ARG A N 1
ATOM 2031 C CA . ARG A 1 252 ? -4.215 6.648 22.647 1.00 90.62 252 ARG A CA 1
ATOM 2032 C C . ARG A 1 252 ? -5.473 6.961 21.851 1.00 90.62 252 ARG A C 1
ATOM 2034 O O . ARG A 1 252 ? -5.693 6.437 20.759 1.00 90.62 252 ARG A O 1
ATOM 2041 N N . VAL A 1 253 ? -6.233 7.919 22.371 1.00 92.31 253 VAL A N 1
ATOM 2042 C CA . VAL A 1 253 ? -7.214 8.661 21.578 1.00 92.31 253 VAL A CA 1
ATOM 2043 C C . VAL A 1 253 ? -6.464 9.583 20.613 1.00 92.31 253 VAL A C 1
ATOM 2045 O O . VAL A 1 253 ? -5.519 10.283 21.005 1.00 92.31 253 VAL A O 1
ATOM 2048 N N . ILE A 1 254 ? -6.867 9.557 19.343 1.00 93.94 254 ILE A N 1
ATOM 2049 C CA . ILE A 1 254 ? -6.383 10.491 18.329 1.00 93.94 254 ILE A CA 1
ATOM 2050 C C . ILE A 1 254 ? -7.176 11.782 18.491 1.00 93.94 254 ILE A C 1
ATOM 2052 O O . ILE A 1 254 ? -8.404 11.771 18.405 1.00 93.94 254 ILE A O 1
ATOM 2056 N N . GLU A 1 255 ? -6.477 12.883 18.755 1.00 94.00 255 GLU A N 1
ATOM 2057 C CA . GLU A 1 255 ? -7.095 14.167 19.104 1.00 94.00 255 GLU A CA 1
ATOM 2058 C C . GLU A 1 255 ? -8.053 14.646 18.009 1.00 94.00 255 GLU A C 1
ATOM 2060 O O . GLU A 1 255 ? -9.154 15.108 18.293 1.00 94.00 255 GLU A O 1
ATOM 2065 N N . GLU A 1 256 ? -7.666 14.469 16.749 1.00 96.06 256 GLU A N 1
ATOM 2066 C CA . GLU A 1 256 ? -8.452 14.846 15.580 1.00 96.06 256 GLU A CA 1
ATOM 2067 C C . GLU A 1 256 ? -9.723 14.008 15.390 1.00 96.06 256 GLU A C 1
ATOM 2069 O O . GLU A 1 256 ? -10.613 14.435 14.663 1.00 96.06 256 GLU A O 1
ATOM 2074 N N . TRP A 1 257 ? -9.819 12.838 16.028 1.00 96.25 257 TRP A N 1
ATOM 2075 C CA . TRP A 1 257 ? -10.966 11.932 15.921 1.00 96.25 257 TRP A CA 1
ATOM 2076 C C . TRP A 1 257 ? -11.797 11.860 17.211 1.00 96.25 257 TRP A C 1
ATOM 2078 O O . TRP A 1 257 ? -12.729 11.063 17.295 1.00 96.25 257 TRP A O 1
ATOM 2088 N N . LYS A 1 258 ? -11.447 12.627 18.253 1.00 94.12 258 LYS A N 1
ATOM 2089 C CA . LYS A 1 258 ? -12.049 12.492 19.594 1.00 94.12 258 LYS A CA 1
ATOM 2090 C C . LYS A 1 258 ? -13.561 12.750 19.621 1.00 94.12 258 LYS A C 1
ATOM 2092 O O . LYS A 1 258 ? -14.256 12.189 20.460 1.00 94.12 258 LYS A O 1
ATOM 2097 N N . ASP A 1 259 ? -14.040 13.590 18.704 1.00 94.88 259 ASP A N 1
ATOM 2098 C CA . ASP A 1 259 ? -15.441 14.001 18.590 1.00 94.88 259 ASP A CA 1
ATOM 2099 C C . ASP A 1 259 ? -16.169 13.259 17.448 1.00 94.88 259 ASP A C 1
ATOM 2101 O O . ASP A 1 259 ? -17.301 13.603 17.104 1.00 94.88 259 ASP A O 1
ATOM 2105 N N . THR A 1 260 ? -15.535 12.245 16.844 1.00 97.94 260 THR A N 1
ATOM 2106 C CA . THR A 1 260 ? -16.127 11.437 15.769 1.00 97.94 260 THR A CA 1
ATOM 2107 C C . THR A 1 260 ? -17.198 10.507 16.353 1.00 97.94 260 THR A C 1
ATOM 2109 O O . THR A 1 260 ? -16.865 9.583 17.096 1.00 97.94 260 THR A O 1
ATOM 2112 N N . PRO A 1 261 ? -18.492 10.711 16.033 1.00 97.69 261 PRO A N 1
ATOM 2113 C CA . PRO A 1 261 ? -19.602 10.111 16.780 1.00 97.69 261 PRO A CA 1
ATOM 2114 C C . PRO A 1 261 ? -19.716 8.594 16.609 1.00 97.69 261 PRO A C 1
ATOM 2116 O O . PRO A 1 261 ? -20.230 7.909 17.488 1.00 97.69 261 PRO A O 1
ATOM 2119 N N . ASN A 1 262 ? -19.246 8.074 15.480 1.00 98.56 262 ASN A N 1
ATOM 2120 C CA . ASN A 1 262 ? -19.281 6.664 15.117 1.00 98.56 262 ASN A CA 1
ATOM 2121 C C . ASN A 1 262 ? -17.910 5.989 15.265 1.00 98.56 262 ASN A C 1
ATOM 2123 O O . ASN A 1 262 ? -17.665 4.964 14.637 1.00 98.56 262 ASN A O 1
ATOM 2127 N N . LEU A 1 263 ? -17.010 6.531 16.092 1.00 98.50 263 LEU A N 1
ATOM 2128 C CA . LEU A 1 263 ? -15.718 5.921 16.398 1.00 98.50 263 LEU A CA 1
ATOM 2129 C C . LEU A 1 263 ? -15.594 5.651 17.899 1.00 98.50 263 LEU A C 1
ATOM 2131 O O . LEU A 1 263 ? -15.687 6.555 18.722 1.00 98.50 263 LEU A O 1
ATOM 2135 N N . THR A 1 264 ? -15.320 4.398 18.247 1.00 97.50 264 THR A N 1
ATOM 2136 C CA . THR A 1 264 ? -15.001 3.973 19.612 1.00 97.50 264 THR A CA 1
ATOM 2137 C C . THR A 1 264 ? -13.564 3.471 19.670 1.00 97.50 264 THR A C 1
ATOM 2139 O O . THR A 1 264 ? -13.048 2.903 18.709 1.00 97.50 264 THR A O 1
ATOM 2142 N N . TYR A 1 265 ? -12.898 3.660 20.804 1.00 96.12 265 TYR A N 1
ATOM 2143 C CA . TYR A 1 265 ? -11.573 3.104 21.040 1.00 96.12 265 TYR A CA 1
ATOM 2144 C C . TYR A 1 265 ? -11.690 1.922 21.989 1.00 96.12 265 TYR A C 1
ATOM 2146 O O . TYR A 1 265 ? -12.314 2.041 23.040 1.00 96.12 265 TYR A O 1
ATOM 2154 N N . LEU A 1 266 ? -11.069 0.808 21.621 1.00 95.44 266 LEU A N 1
ATOM 2155 C CA . LEU A 1 266 ? -10.969 -0.386 22.453 1.00 95.44 266 LEU A CA 1
ATOM 2156 C C . LEU A 1 266 ? -9.502 -0.797 22.553 1.00 95.44 266 LEU A C 1
ATOM 2158 O O . LEU A 1 266 ? -8.700 -0.507 21.663 1.00 95.44 266 LEU A O 1
ATOM 2162 N N . THR A 1 267 ? -9.145 -1.492 23.617 1.00 93.88 267 THR A N 1
ATOM 2163 C CA . THR A 1 267 ? -7.948 -2.328 23.672 1.00 93.88 267 THR A CA 1
ATOM 2164 C C . THR A 1 267 ? -8.196 -3.651 22.951 1.00 93.88 267 THR A C 1
ATOM 2166 O O . THR A 1 267 ? -9.338 -4.057 22.723 1.00 93.88 267 THR A O 1
ATOM 2169 N N . TYR A 1 268 ? -7.124 -4.367 22.621 1.00 90.62 268 TYR A N 1
ATOM 2170 C CA . TYR A 1 268 ? -7.226 -5.705 22.039 1.00 90.62 268 TYR A CA 1
ATOM 2171 C C . TYR A 1 268 ? -8.029 -6.681 22.920 1.00 90.62 268 TYR A C 1
ATOM 2173 O O . TYR A 1 268 ? -8.842 -7.453 22.416 1.00 90.62 268 TYR A O 1
ATOM 2181 N N . ALA A 1 269 ? -7.866 -6.599 24.245 1.00 90.50 269 ALA A N 1
ATOM 2182 C CA . ALA A 1 269 ? -8.619 -7.419 25.192 1.00 90.50 269 ALA A CA 1
ATOM 2183 C C . ALA A 1 269 ? -10.116 -7.059 25.231 1.00 90.5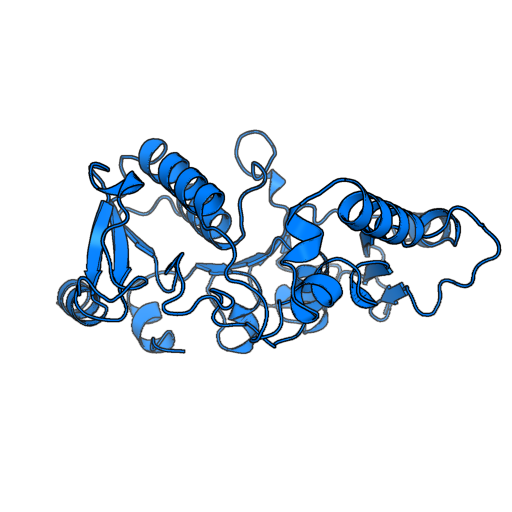0 269 ALA A C 1
ATOM 2185 O O . ALA A 1 269 ? -10.965 -7.948 25.242 1.00 90.50 269 ALA A O 1
ATOM 2186 N N . GLU A 1 270 ? -10.455 -5.766 25.218 1.00 94.38 270 GLU A N 1
ATOM 2187 C CA . GLU A 1 270 ? -11.852 -5.307 25.192 1.00 94.38 270 GLU A CA 1
ATOM 2188 C C . GLU A 1 270 ? -12.554 -5.675 23.884 1.00 94.38 270 GLU A C 1
ATOM 2190 O O . GLU A 1 270 ? -13.724 -6.050 23.906 1.00 94.38 270 GLU A O 1
ATOM 2195 N N . MET A 1 271 ? -11.837 -5.623 22.756 1.00 94.56 271 MET A N 1
ATOM 2196 C CA . MET A 1 271 ? -12.349 -6.099 21.472 1.00 94.56 271 MET A CA 1
ATOM 2197 C C . MET A 1 271 ? -12.782 -7.562 21.566 1.00 94.56 271 MET A C 1
ATOM 2199 O O . MET A 1 271 ? -13.914 -7.881 21.215 1.00 94.56 271 MET A O 1
ATOM 2203 N N . PHE A 1 272 ? -11.926 -8.445 22.087 1.00 90.69 272 PHE A N 1
ATOM 2204 C CA . PHE A 1 272 ? -12.306 -9.845 22.275 1.00 90.69 272 PHE A CA 1
ATOM 2205 C C . PHE A 1 272 ? -13.473 -10.013 23.238 1.00 90.69 272 PHE A C 1
ATOM 2207 O O . PHE A 1 272 ? -14.382 -10.778 22.942 1.00 90.69 272 PHE A O 1
ATOM 2214 N N . GLY A 1 273 ? -13.497 -9.270 24.346 1.00 91.88 273 GLY A N 1
ATOM 2215 C CA . GLY A 1 273 ? -14.633 -9.291 25.269 1.00 91.88 273 GLY A CA 1
ATOM 2216 C C . GLY A 1 273 ? -15.960 -8.870 24.625 1.00 91.88 273 GLY A C 1
ATOM 2217 O O . GLY A 1 273 ? -17.012 -9.271 25.109 1.00 91.88 273 GLY A O 1
ATOM 2218 N N . LYS A 1 274 ? -15.925 -8.084 23.540 1.00 93.81 274 LYS A N 1
ATOM 2219 C CA . LYS A 1 274 ? -17.105 -7.718 22.743 1.00 93.81 274 LYS A CA 1
ATOM 2220 C C . LYS A 1 274 ? -17.450 -8.756 21.669 1.00 93.81 274 LYS A C 1
ATOM 2222 O O . LYS A 1 274 ? -18.630 -8.956 21.396 1.00 93.81 274 LYS A O 1
ATOM 2227 N N . LEU A 1 275 ? -16.447 -9.357 21.025 1.00 91.62 275 LEU A N 1
ATOM 2228 C CA . LEU A 1 275 ? -16.644 -10.324 19.936 1.00 91.62 275 LEU A CA 1
ATOM 2229 C C . LEU A 1 275 ? -17.035 -11.718 20.442 1.00 91.62 275 LEU A C 1
ATOM 2231 O O . LEU A 1 275 ? -17.727 -12.456 19.741 1.00 91.62 275 LEU A O 1
ATOM 2235 N N . VAL A 1 276 ? -16.592 -12.082 21.647 1.00 83.69 276 VAL A N 1
ATOM 2236 C CA . VAL A 1 276 ? -16.931 -13.350 22.295 1.00 83.69 276 VAL A CA 1
ATOM 2237 C C . VAL A 1 276 ? -18.275 -13.195 23.033 1.00 83.69 276 VAL A C 1
ATOM 2239 O O . VAL A 1 276 ? -18.376 -12.313 23.885 1.00 83.69 276 VAL A O 1
ATOM 2242 N N . PRO A 1 277 ? -19.299 -14.014 22.716 1.00 62.66 277 PRO A N 1
ATOM 2243 C CA . PRO A 1 277 ? -20.620 -13.971 23.357 1.00 62.66 277 PRO A CA 1
ATOM 2244 C C . PRO A 1 277 ? -20.636 -14.303 24.855 1.00 62.66 277 PRO A C 1
ATOM 2246 O O . PRO A 1 277 ? -19.803 -15.128 25.300 1.00 62.66 277 PRO A O 1
#

Foldseek 3Di:
DLDDVVVVCVLDFDEEEQPVVVPDAGQEYEYEQPVSVLVCVLVVNQAVHAYEYAPQDKDFPVCCVVCPACVVADPDRPDDQPLQEAEDDLPVFGIKGKDWDHLVVLVVVLVCCCPPPPVVVVWDPLNCCLSRNPNVGGMYMYRDDPDGNYDYLLVPPPRDLPPADRLLSSVSCCCVPVVDQEEERPLPLLWDLDQFDSHPCACHPPHGHRRGGHDHSVRVLVSNLVSLVVSVSHAYEYEAQDDDDPSDSRRDDDPSCNPSPRYDYDYPVVVCVVSPD

Sequence (277 aa):
MKYDLAEIHQFGKMYGCNAMYRDYAPDALICVDDRMMHQVYWSGYAIDNVCYFRDWHRMPAEAYDTLVQPQTLYDDPTKDIDNKVYVNPRDGRSEFVIHGQQVDRVADFKTHIKETMAVAKILRNEDWEMLTGDKASGLWITWVADEDKVTDTKFLPGGSDYGFNAGSLATLITCVVDEPDEIYLLGMDLYSNTDSVNNVYKGTDGYLASGGHAIPPTTWIKQFQLIFDKFSHIQYFKINPDTFSEEDKVSRVIEEWKDTPNLTYLTYAEMFGKLVP